Protein AF-A0A4P9Y111-F1 (afdb_monomer_lite)

InterPro domains:
  IPR008397 Alginate lyase domain [PF05426] (87-272)
  IPR008929 Chondroitin AC/alginate lyase [G3DSA:1.50.10.100] (41-275)
  IPR008929 Chondroitin AC/alginate lyase [SSF48230] (92-272)

Structure (mmCIF, N/CA/C/O backbone):
data_AF-A0A4P9Y111-F1
#
_entry.id   AF-A0A4P9Y111-F1
#
loop_
_atom_site.group_PDB
_atom_site.id
_atom_site.type_symbol
_atom_site.label_atom_id
_atom_site.label_alt_id
_atom_site.label_comp_id
_atom_site.label_asym_id
_atom_site.label_entity_id
_atom_site.label_seq_id
_atom_site.pdbx_PDB_ins_code
_atom_site.Cartn_x
_atom_site.Cartn_y
_atom_site.Cartn_z
_atom_site.occupancy
_atom_site.B_iso_or_equiv
_atom_site.auth_seq_id
_atom_site.auth_comp_id
_atom_site.auth_asym_id
_atom_site.auth_atom_id
_atom_site.pdbx_PDB_model_num
ATOM 1 N N . MET A 1 1 ? 16.968 -8.120 34.244 1.00 32.91 1 MET A N 1
ATOM 2 C CA . MET A 1 1 ? 16.760 -6.682 33.975 1.00 32.91 1 MET A CA 1
ATOM 3 C C . MET A 1 1 ? 17.173 -6.388 32.531 1.00 32.91 1 MET A C 1
ATOM 5 O O . MET A 1 1 ? 18.318 -6.023 32.333 1.00 32.91 1 MET A O 1
ATOM 9 N N . GLN A 1 2 ? 16.307 -6.661 31.534 1.00 27.72 2 GLN A N 1
ATOM 10 C CA . GLN A 1 2 ? 16.537 -6.322 30.101 1.00 27.72 2 GLN A CA 1
ATOM 11 C C . GLN A 1 2 ? 15.369 -6.659 29.129 1.00 27.72 2 GLN A C 1
ATOM 13 O O . GLN A 1 2 ? 15.543 -6.579 27.918 1.00 27.72 2 GLN A O 1
ATOM 18 N N . ALA A 1 3 ? 14.182 -7.052 29.615 1.00 29.30 3 ALA A N 1
ATOM 19 C CA . ALA A 1 3 ? 13.122 -7.635 28.772 1.00 29.30 3 ALA A CA 1
ATOM 20 C C . ALA A 1 3 ? 12.017 -6.656 28.300 1.00 29.30 3 ALA A C 1
ATOM 22 O O . ALA A 1 3 ? 11.118 -7.077 27.576 1.00 29.30 3 ALA A O 1
ATOM 23 N N . SER A 1 4 ? 12.047 -5.380 28.703 1.00 45.69 4 SER A N 1
ATOM 24 C CA . SER A 1 4 ? 11.002 -4.385 28.389 1.00 45.69 4 SER A CA 1
ATOM 25 C C . SER A 1 4 ? 11.199 -3.684 27.038 1.00 45.69 4 SER A C 1
ATOM 27 O O . SER A 1 4 ? 10.237 -3.493 26.299 1.00 45.69 4 SER A O 1
ATOM 29 N N . LEU A 1 5 ? 12.444 -3.361 26.670 1.00 34.12 5 LEU A N 1
ATOM 30 C CA . LEU A 1 5 ? 12.762 -2.569 25.472 1.00 34.12 5 LEU A CA 1
ATOM 31 C C . LEU A 1 5 ? 12.380 -3.266 24.148 1.00 34.12 5 LEU A C 1
ATOM 33 O O . LEU A 1 5 ? 12.002 -2.616 23.175 1.00 34.12 5 LEU A O 1
ATOM 37 N N . LEU A 1 6 ? 12.461 -4.600 24.117 1.00 33.25 6 LEU A N 1
ATOM 38 C CA . LEU A 1 6 ? 12.235 -5.414 22.918 1.00 33.25 6 LEU A CA 1
ATOM 39 C C . LEU A 1 6 ? 10.800 -5.332 22.382 1.00 33.25 6 LEU A C 1
ATOM 41 O O . LEU A 1 6 ? 10.621 -5.412 21.172 1.00 33.25 6 LEU A O 1
ATOM 45 N N . LEU A 1 7 ? 9.789 -5.147 23.238 1.00 37.56 7 LEU A N 1
ATOM 46 C CA . LEU A 1 7 ? 8.387 -5.137 22.800 1.00 37.56 7 LEU A CA 1
ATOM 47 C C . LEU A 1 7 ? 8.024 -3.816 22.099 1.00 37.56 7 LEU A C 1
ATOM 49 O O . LEU A 1 7 ? 7.404 -3.822 21.038 1.00 37.56 7 LEU A O 1
ATOM 53 N N . THR A 1 8 ? 8.502 -2.685 22.625 1.00 38.94 8 THR A N 1
ATOM 54 C CA . THR A 1 8 ? 8.333 -1.359 22.006 1.00 38.94 8 THR A CA 1
ATOM 55 C C . THR A 1 8 ? 9.121 -1.239 20.696 1.00 38.94 8 THR A C 1
ATOM 57 O O . THR A 1 8 ? 8.642 -0.639 19.736 1.00 38.94 8 THR A O 1
ATOM 60 N N . LEU A 1 9 ? 10.306 -1.856 20.608 1.00 34.66 9 LEU A N 1
ATOM 61 C CA . LEU A 1 9 ? 11.096 -1.899 19.370 1.00 34.66 9 LEU A CA 1
ATOM 62 C C . LEU A 1 9 ? 10.534 -2.885 18.331 1.00 34.66 9 LEU A C 1
ATOM 64 O O . LEU A 1 9 ? 10.571 -2.582 17.139 1.00 34.66 9 LEU A O 1
ATOM 68 N N . ALA A 1 10 ? 9.948 -4.008 18.761 1.00 37.00 10 ALA A N 1
ATOM 69 C CA . ALA A 1 10 ? 9.186 -4.902 17.885 1.00 37.00 10 ALA A CA 1
ATOM 70 C C . ALA A 1 10 ? 7.956 -4.195 17.297 1.00 37.00 10 ALA A C 1
ATOM 72 O O . ALA A 1 10 ? 7.657 -4.362 16.116 1.00 37.00 10 ALA A O 1
ATOM 73 N N . LEU A 1 11 ? 7.296 -3.327 18.075 1.00 38.09 11 LEU A N 1
ATOM 74 C CA . LEU A 1 11 ? 6.260 -2.448 17.542 1.00 38.09 11 LEU A CA 1
ATOM 75 C C . LEU A 1 11 ? 6.833 -1.424 16.543 1.00 38.09 11 LEU A C 1
ATOM 77 O O . LEU A 1 11 ? 6.194 -1.169 15.526 1.00 38.09 11 LEU A O 1
ATOM 81 N N . LEU A 1 12 ? 8.014 -0.848 16.765 1.00 35.47 12 LEU A N 1
ATOM 82 C CA . LEU A 1 12 ? 8.574 0.184 15.876 1.00 35.47 12 LEU A CA 1
ATOM 83 C C . LEU A 1 12 ? 9.310 -0.353 14.633 1.00 35.47 12 LEU A C 1
ATOM 85 O O . LEU A 1 12 ? 9.659 0.436 13.759 1.00 35.47 12 LEU A O 1
ATOM 89 N N . GLY A 1 13 ? 9.548 -1.664 14.524 1.00 31.31 13 GLY A N 1
ATOM 90 C CA . GLY A 1 13 ? 10.245 -2.268 13.378 1.00 31.31 13 GLY A CA 1
ATOM 91 C C . GLY A 1 13 ? 11.739 -1.920 13.291 1.00 31.31 13 GLY A C 1
ATOM 92 O O . GLY A 1 13 ? 12.360 -2.131 12.251 1.00 31.31 13 GLY A O 1
ATOM 93 N N . VAL A 1 14 ? 12.322 -1.391 14.373 1.00 30.97 14 VAL A N 1
ATOM 94 C CA . VAL A 1 14 ? 13.724 -0.960 14.442 1.00 30.97 14 VAL A CA 1
ATOM 95 C C . VAL A 1 14 ? 14.454 -1.776 15.502 1.00 30.97 14 VAL A C 1
ATOM 97 O O . VAL A 1 14 ? 14.396 -1.467 16.688 1.00 30.97 14 VAL A O 1
ATOM 100 N N . VAL A 1 15 ? 15.205 -2.789 15.069 1.00 27.12 15 VAL A N 1
ATOM 101 C CA . VAL A 1 15 ? 16.267 -3.395 15.882 1.00 27.12 15 VAL A CA 1
ATOM 102 C C . VAL A 1 15 ? 17.535 -3.466 15.040 1.00 27.12 15 VAL A C 1
ATOM 104 O O . VAL A 1 15 ? 17.649 -4.280 14.127 1.00 27.12 15 VAL A O 1
ATOM 107 N N . SER A 1 16 ? 18.496 -2.603 15.367 1.00 27.42 16 SER A N 1
ATOM 108 C CA . SER A 1 16 ? 19.889 -2.800 14.970 1.00 27.42 16 SER A CA 1
ATOM 109 C C . SER A 1 16 ? 20.476 -3.930 15.814 1.00 27.42 16 SER A C 1
ATOM 111 O O . SER A 1 16 ? 20.269 -3.968 17.029 1.00 27.42 16 SER A O 1
ATOM 113 N N . ALA A 1 17 ? 21.187 -4.864 15.188 1.00 36.19 17 ALA A N 1
ATOM 114 C CA . ALA A 1 17 ? 21.816 -5.962 15.905 1.00 36.19 17 ALA A CA 1
ATOM 115 C C . ALA A 1 17 ? 23.010 -5.463 16.734 1.00 36.19 17 ALA A C 1
ATOM 117 O O . ALA A 1 17 ? 23.889 -4.798 16.191 1.00 36.19 17 ALA A O 1
ATOM 118 N N . ASN A 1 18 ? 23.068 -5.838 18.019 1.00 29.39 18 ASN A N 1
ATOM 119 C CA . ASN A 1 18 ? 24.236 -6.496 18.626 1.00 29.39 18 ASN A CA 1
ATOM 120 C C . ASN A 1 18 ? 23.987 -6.911 20.092 1.00 29.39 18 ASN A C 1
ATOM 122 O O . ASN A 1 18 ? 23.336 -6.205 20.853 1.00 29.39 18 ASN A O 1
ATOM 126 N N . ASN A 1 19 ? 24.592 -8.043 20.471 1.00 34.25 19 ASN A N 1
ATOM 127 C CA . ASN A 1 19 ? 24.854 -8.532 21.834 1.00 34.25 19 ASN A CA 1
ATOM 128 C C . ASN A 1 19 ? 23.676 -8.721 22.816 1.00 34.25 19 ASN A C 1
ATOM 130 O O . ASN A 1 19 ? 23.433 -7.872 23.667 1.00 34.25 19 ASN A O 1
ATOM 134 N N . LEU A 1 20 ? 23.111 -9.937 22.842 1.00 26.78 20 LEU A N 1
ATOM 135 C CA . LEU A 1 20 ? 22.668 -10.598 24.083 1.00 26.78 20 LEU A CA 1
ATOM 136 C C . LEU A 1 20 ? 23.037 -12.094 24.045 1.00 26.78 20 LEU A C 1
ATOM 138 O O . LEU A 1 20 ? 22.799 -12.776 23.046 1.00 26.78 20 LEU A O 1
ATOM 142 N N . GLU A 1 21 ? 23.644 -12.601 25.123 1.00 27.44 21 GLU A N 1
ATOM 143 C CA . GLU A 1 21 ? 24.099 -13.995 25.227 1.00 27.44 21 GLU A CA 1
ATOM 144 C C . GLU A 1 21 ? 22.943 -14.993 25.418 1.00 27.44 21 GLU A C 1
ATOM 146 O O . GLU A 1 21 ? 21.954 -14.716 26.096 1.00 27.44 21 GLU A O 1
ATOM 151 N N . ARG A 1 22 ? 23.098 -16.207 24.871 1.00 33.25 22 ARG A N 1
ATOM 152 C CA . ARG A 1 22 ? 22.140 -17.314 25.031 1.00 33.25 22 ARG A CA 1
ATOM 153 C C . ARG A 1 22 ? 22.511 -18.209 26.213 1.00 33.25 22 ARG A C 1
ATOM 155 O O . ARG A 1 22 ? 23.581 -18.816 26.186 1.00 33.25 22 ARG A O 1
ATOM 162 N N . ARG A 1 23 ? 21.589 -18.425 27.161 1.00 28.11 23 ARG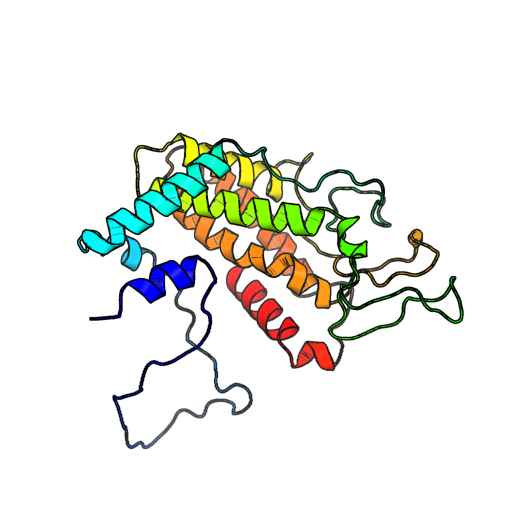 A N 1
ATOM 163 C CA . ARG A 1 23 ? 21.557 -19.620 28.033 1.00 28.11 23 ARG A CA 1
ATOM 164 C C . ARG A 1 23 ? 20.123 -20.064 28.311 1.00 28.11 23 ARG A C 1
ATOM 166 O O . ARG A 1 23 ? 19.217 -19.237 28.256 1.00 28.11 23 ARG A O 1
ATOM 173 N N . TRP A 1 24 ? 20.010 -21.356 28.657 1.00 21.89 24 TRP A N 1
ATOM 174 C CA . TRP A 1 24 ? 18.793 -22.184 28.766 1.00 21.89 24 TRP A CA 1
ATOM 175 C C . TRP A 1 24 ? 18.244 -22.605 27.384 1.00 21.89 24 TRP A C 1
ATOM 177 O O . TRP A 1 24 ? 18.156 -21.770 26.494 1.00 21.89 24 TRP A O 1
ATOM 187 N N . ILE A 1 25 ? 17.921 -23.875 27.088 1.00 26.47 25 ILE A N 1
ATOM 188 C CA . ILE A 1 25 ? 18.016 -25.166 27.817 1.00 26.47 25 ILE A CA 1
ATOM 189 C C . ILE A 1 25 ? 18.490 -26.270 26.827 1.00 26.47 25 ILE A C 1
ATOM 191 O O . ILE A 1 25 ? 18.397 -26.093 25.614 1.00 26.47 25 ILE A O 1
ATOM 195 N N . LYS A 1 26 ? 19.013 -27.402 27.329 1.00 29.92 26 LYS A N 1
ATOM 196 C CA . LYS A 1 26 ? 19.327 -28.633 26.563 1.00 29.92 26 LYS A CA 1
ATOM 197 C C . LYS A 1 26 ? 18.194 -29.655 26.770 1.00 29.92 26 LYS A C 1
ATOM 199 O O . LYS A 1 26 ? 17.772 -29.812 27.912 1.00 29.92 26 LYS A O 1
ATOM 204 N N . ILE A 1 27 ? 17.740 -30.358 25.729 1.00 27.36 27 ILE A N 1
ATOM 205 C CA . ILE A 1 27 ? 16.757 -31.456 25.845 1.00 27.36 27 ILE A CA 1
ATOM 206 C C . ILE A 1 27 ? 17.232 -32.649 25.009 1.00 27.36 27 ILE A C 1
ATOM 208 O O . ILE A 1 27 ? 17.476 -32.498 23.812 1.00 27.36 27 ILE A O 1
ATOM 212 N N . ASP A 1 28 ? 17.339 -33.818 25.640 1.00 28.81 28 ASP A N 1
ATOM 213 C CA . ASP A 1 28 ? 17.537 -35.104 24.967 1.00 28.81 28 ASP A CA 1
ATOM 214 C C . ASP A 1 28 ? 16.180 -35.659 24.493 1.00 28.81 28 ASP A C 1
ATOM 216 O O . ASP A 1 28 ? 15.174 -35.545 25.194 1.00 28.81 28 ASP A O 1
ATOM 220 N N . THR A 1 29 ? 16.132 -36.243 23.292 1.00 31.44 29 THR A N 1
ATOM 221 C CA . THR A 1 29 ? 14.904 -36.795 22.683 1.00 31.44 29 THR A CA 1
ATOM 222 C C . THR A 1 29 ? 14.878 -38.325 22.749 1.00 31.44 29 THR A C 1
ATOM 224 O O . THR A 1 29 ? 15.930 -38.962 22.839 1.00 31.44 29 THR A O 1
ATOM 227 N N . PRO A 1 30 ? 13.680 -38.939 22.694 1.00 34.47 30 PRO A N 1
ATOM 228 C CA . PRO A 1 30 ? 13.319 -39.568 21.417 1.00 34.47 30 PRO A CA 1
ATOM 229 C C . PRO A 1 30 ? 11.824 -39.508 21.021 1.00 34.47 30 PRO A C 1
ATOM 231 O O . PRO A 1 30 ? 10.943 -39.567 21.869 1.00 34.47 30 PRO A O 1
ATOM 234 N N . ALA A 1 31 ? 11.595 -39.535 19.696 1.00 33.38 31 ALA A N 1
ATOM 235 C CA . ALA A 1 31 ? 10.412 -40.052 18.974 1.00 33.38 31 ALA A CA 1
ATOM 236 C C . ALA A 1 31 ? 9.014 -39.398 19.195 1.00 33.38 31 ALA A C 1
ATOM 238 O O . ALA A 1 31 ? 8.465 -39.444 20.284 1.00 33.38 31 ALA A O 1
ATOM 239 N N . VAL A 1 32 ? 8.293 -38.876 18.185 1.00 35.75 32 VAL A N 1
ATOM 240 C CA . VAL A 1 32 ? 8.615 -38.518 16.784 1.00 35.75 32 VAL A CA 1
ATOM 241 C C . VAL A 1 32 ? 7.776 -37.289 16.395 1.00 35.75 32 VAL A C 1
ATOM 243 O O . VAL A 1 32 ? 6.551 -37.349 16.399 1.00 35.75 32 VAL A O 1
ATOM 246 N N . PHE A 1 33 ? 8.424 -36.221 15.934 1.00 30.84 33 PHE A N 1
ATOM 247 C CA . PHE A 1 33 ? 7.862 -35.322 14.923 1.00 30.84 33 PHE A CA 1
ATOM 248 C C . PHE A 1 33 ? 9.023 -34.920 14.014 1.00 30.84 33 PHE A C 1
ATOM 250 O O . PHE A 1 33 ? 10.062 -34.493 14.515 1.00 30.84 33 PHE A O 1
ATOM 257 N N . THR A 1 34 ? 8.895 -35.110 12.702 1.00 31.03 34 THR A N 1
ATOM 258 C CA . THR A 1 34 ? 9.948 -34.798 11.722 1.00 31.03 34 THR A CA 1
ATOM 259 C C . THR A 1 34 ? 9.558 -33.553 10.925 1.00 31.03 34 THR A C 1
ATOM 261 O O . THR A 1 34 ? 8.732 -33.665 10.016 1.00 31.03 34 THR A O 1
ATOM 264 N N . PRO A 1 35 ? 10.120 -32.367 11.231 1.00 34.44 35 PRO A N 1
ATOM 265 C CA . PRO A 1 35 ? 9.889 -31.164 10.442 1.00 34.44 35 PRO A CA 1
ATOM 266 C C . PRO A 1 35 ? 10.588 -31.255 9.081 1.00 34.44 35 PRO A C 1
ATOM 268 O O . PRO A 1 35 ? 11.651 -31.863 8.950 1.00 34.44 35 PRO A O 1
ATOM 271 N N . ASN A 1 36 ? 10.020 -30.592 8.075 1.00 32.88 36 ASN A N 1
ATOM 272 C CA . ASN A 1 36 ? 10.647 -30.429 6.765 1.00 32.88 36 ASN A CA 1
ATOM 273 C C . ASN A 1 36 ? 11.932 -29.569 6.895 1.00 32.88 36 ASN A C 1
ATOM 275 O O . ASN A 1 36 ? 11.839 -28.431 7.360 1.00 32.88 36 ASN A O 1
ATOM 279 N N . PRO A 1 37 ? 13.120 -30.058 6.480 1.00 33.75 37 PRO A N 1
ATOM 280 C CA . PRO A 1 37 ? 14.398 -29.383 6.728 1.00 33.75 37 PRO A CA 1
ATOM 281 C C . PRO A 1 37 ? 14.643 -28.108 5.897 1.00 33.75 37 PRO A C 1
ATOM 283 O O . PRO A 1 37 ? 15.683 -27.476 6.063 1.00 33.75 37 PRO A O 1
ATOM 286 N N . ALA A 1 38 ? 13.721 -27.704 5.016 1.00 34.88 38 ALA A N 1
ATOM 287 C CA . ALA A 1 38 ? 13.904 -26.540 4.144 1.00 34.88 38 ALA A CA 1
ATOM 288 C C . ALA A 1 38 ? 13.810 -25.166 4.849 1.00 34.88 38 ALA A C 1
ATOM 290 O O . ALA A 1 38 ? 14.318 -24.185 4.310 1.00 34.88 38 ALA A O 1
ATOM 291 N N . PHE A 1 39 ? 13.178 -25.064 6.029 1.00 30.09 39 PHE A N 1
ATOM 292 C CA . PHE A 1 39 ? 12.920 -23.776 6.700 1.00 30.09 39 PHE A CA 1
ATOM 293 C C . PHE A 1 39 ? 13.118 -23.840 8.232 1.00 30.09 39 PHE A C 1
ATOM 295 O O . PHE A 1 39 ? 12.152 -24.011 8.975 1.00 30.09 39 PHE A O 1
ATOM 302 N N . PRO A 1 40 ? 14.348 -23.643 8.751 1.00 30.84 40 PRO A N 1
ATOM 303 C CA . PRO A 1 40 ? 14.657 -23.744 10.186 1.00 30.84 40 PRO A CA 1
ATOM 304 C C . PRO A 1 40 ? 14.238 -22.521 11.036 1.00 30.84 40 PRO A C 1
ATOM 306 O O . PRO A 1 40 ? 14.682 -22.390 12.175 1.00 30.84 40 PRO A O 1
ATOM 309 N N . TYR A 1 41 ? 13.396 -21.624 10.508 1.00 31.36 41 TYR A N 1
ATOM 310 C CA . TYR A 1 41 ? 12.958 -20.384 11.174 1.00 31.36 41 TYR A CA 1
ATOM 311 C C . TYR A 1 41 ? 11.436 -20.173 11.133 1.00 31.36 41 TYR A C 1
ATOM 313 O O . TYR A 1 41 ? 10.960 -19.041 11.070 1.00 31.36 41 TYR A O 1
ATOM 321 N N . VAL A 1 42 ? 10.653 -21.254 11.184 1.00 26.38 42 VAL A N 1
ATOM 322 C CA . VAL A 1 42 ? 9.211 -21.144 11.444 1.00 26.38 42 VAL A CA 1
ATOM 323 C C . VAL A 1 42 ? 9.009 -20.890 12.938 1.00 26.38 42 VAL A C 1
ATOM 325 O O . VAL A 1 42 ? 9.049 -21.813 13.750 1.00 26.38 42 VAL A O 1
ATOM 328 N N . TRP A 1 43 ? 8.809 -19.629 13.313 1.00 27.20 43 TRP A N 1
ATOM 329 C CA . TRP A 1 43 ? 8.173 -19.308 14.588 1.00 27.20 43 TRP A CA 1
ATOM 330 C C . TRP A 1 43 ? 6.674 -19.554 14.459 1.00 27.20 43 TRP A C 1
ATOM 332 O O . TRP A 1 43 ? 6.074 -19.225 13.434 1.00 27.20 43 TRP A O 1
ATOM 342 N N . ALA A 1 44 ? 6.070 -20.125 15.501 1.00 25.56 44 ALA A N 1
ATOM 343 C CA . ALA A 1 44 ? 4.622 -20.166 15.598 1.00 25.56 44 ALA A CA 1
ATOM 344 C C . ALA A 1 44 ? 4.114 -18.721 15.658 1.00 25.56 44 ALA A C 1
ATOM 346 O O . ALA A 1 44 ? 4.347 -18.019 16.643 1.00 25.56 44 ALA A O 1
ATOM 347 N N . TRP A 1 45 ? 3.431 -18.287 14.599 1.00 33.00 45 TRP A N 1
ATOM 348 C CA . TRP A 1 45 ? 2.546 -17.138 14.687 1.00 33.00 45 TRP A CA 1
ATOM 349 C C . TRP A 1 45 ? 1.446 -17.503 15.680 1.00 33.00 45 TRP A C 1
ATOM 351 O O . TRP A 1 45 ? 0.516 -18.241 15.365 1.00 33.00 45 TRP A O 1
ATOM 361 N N . GLN A 1 46 ? 1.567 -16.988 16.900 1.00 31.95 46 GLN A N 1
ATOM 362 C CA . GLN A 1 46 ? 0.364 -16.626 17.625 1.00 31.95 46 GLN A CA 1
ATOM 363 C C . GLN A 1 46 ? -0.342 -15.557 16.770 1.00 31.95 46 GLN A C 1
ATOM 365 O O . GLN A 1 46 ? 0.334 -14.692 16.201 1.00 31.95 46 GLN A O 1
ATOM 370 N N . HIS A 1 47 ? -1.679 -15.548 16.749 1.00 32.94 47 HIS A N 1
ATOM 371 C CA . HIS A 1 47 ? -2.380 -14.263 16.651 1.00 32.94 47 HIS A CA 1
ATOM 372 C C . HIS A 1 47 ? -1.692 -13.291 17.619 1.00 32.94 47 HIS A C 1
ATOM 374 O O . HIS A 1 47 ? -1.247 -13.733 18.684 1.00 32.94 47 HIS A O 1
ATOM 380 N N . GLN A 1 48 ? -1.590 -11.998 17.300 1.00 42.03 48 GLN A N 1
ATOM 381 C CA . GLN A 1 48 ? -1.151 -11.042 18.317 1.00 42.03 48 GLN A CA 1
ATOM 382 C C . GLN A 1 48 ? -2.195 -11.037 19.433 1.00 42.03 48 GLN A C 1
ATOM 384 O O . GLN A 1 48 ? -3.219 -10.364 19.349 1.00 42.03 48 GLN A O 1
ATOM 389 N N . ASP A 1 49 ? -1.946 -11.854 20.457 1.00 40.19 49 ASP A N 1
ATOM 390 C CA . ASP A 1 49 ? -2.804 -11.989 21.615 1.00 40.19 49 ASP A CA 1
ATOM 391 C C . ASP A 1 49 ? -2.643 -10.716 22.437 1.00 40.19 49 ASP A C 1
ATOM 393 O O . ASP A 1 49 ? -1.815 -10.590 23.344 1.00 40.19 49 ASP A O 1
ATOM 397 N N . ASN A 1 50 ? -3.429 -9.724 22.031 1.00 42.72 50 ASN A N 1
ATOM 398 C CA . ASN A 1 50 ? -3.415 -8.386 22.581 1.00 42.72 50 ASN A CA 1
ATOM 399 C C . ASN A 1 50 ? -3.848 -8.370 24.062 1.00 42.72 50 ASN A C 1
ATOM 401 O O . ASN A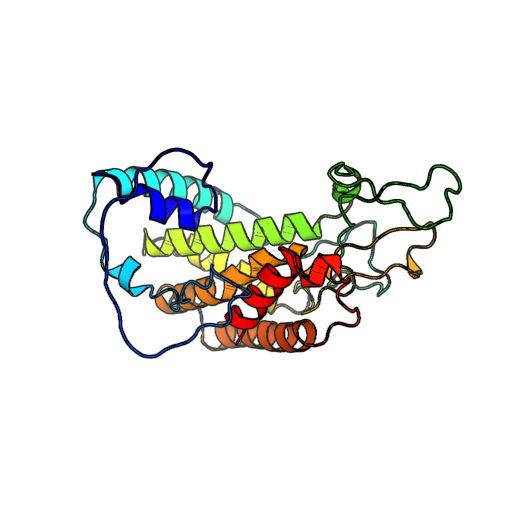 1 50 ? -3.642 -7.354 24.722 1.00 42.72 50 ASN A O 1
ATOM 405 N N . SER A 1 51 ? -4.293 -9.497 24.644 1.00 43.88 51 SER A N 1
ATOM 406 C CA . SER A 1 51 ? -4.404 -9.651 26.105 1.00 43.88 51 SER A CA 1
ATOM 407 C C . SER A 1 51 ? -3.057 -9.465 26.833 1.00 43.88 51 SER A C 1
ATOM 409 O O . SER A 1 51 ? -3.008 -9.031 27.987 1.00 43.88 51 SER A O 1
ATOM 411 N N . ILE A 1 52 ? -1.923 -9.683 26.152 1.00 41.09 52 ILE A N 1
ATOM 412 C CA . ILE A 1 52 ? -0.585 -9.376 26.688 1.00 41.09 52 ILE A CA 1
ATOM 413 C C . ILE A 1 52 ? -0.349 -7.853 26.782 1.00 41.09 52 ILE A C 1
ATOM 415 O O . ILE A 1 52 ? 0.416 -7.401 27.639 1.00 41.09 52 ILE A O 1
ATOM 419 N N . LEU A 1 53 ? -1.022 -7.044 25.952 1.00 42.28 53 LEU A N 1
ATOM 420 C CA . LEU A 1 53 ? -1.036 -5.580 26.084 1.00 42.28 53 LEU A CA 1
ATOM 421 C C . LEU A 1 53 ? -1.973 -5.133 27.218 1.00 42.28 53 LEU A C 1
ATOM 423 O O . LEU A 1 53 ? -1.656 -4.188 27.937 1.00 42.28 53 LEU A O 1
ATOM 427 N N . GLU A 1 54 ? -3.085 -5.842 27.432 1.00 44.00 54 GLU A N 1
ATOM 428 C CA . GLU A 1 54 ? -4.036 -5.571 28.523 1.00 44.00 54 GLU A CA 1
ATOM 429 C C . GLU A 1 54 ? -3.431 -5.828 29.921 1.00 44.00 54 GLU A C 1
ATOM 431 O O . GLU A 1 54 ? -3.786 -5.152 30.889 1.00 44.00 54 GLU A O 1
ATOM 436 N N . THR A 1 55 ? -2.483 -6.766 30.034 1.00 41.38 55 THR A N 1
ATOM 437 C CA . THR A 1 55 ? -1.932 -7.261 31.315 1.00 41.38 55 THR A CA 1
ATOM 438 C C . THR A 1 55 ? -0.655 -6.565 31.812 1.00 41.38 55 THR A C 1
ATOM 440 O O . THR A 1 55 ? -0.184 -6.879 32.905 1.00 41.38 55 THR A O 1
ATOM 443 N N . LYS A 1 56 ? -0.079 -5.603 31.072 1.00 44.94 56 LYS A N 1
ATOM 444 C CA . LYS A 1 56 ? 1.201 -4.940 31.421 1.00 44.94 56 LYS A CA 1
ATOM 445 C C . LYS A 1 56 ? 1.083 -3.440 31.732 1.00 44.94 56 LYS A C 1
ATOM 447 O O . LYS A 1 56 ? 1.803 -2.624 31.165 1.00 44.94 56 LYS A O 1
ATOM 452 N N . LYS A 1 57 ? 0.219 -3.070 32.683 1.00 48.28 57 LYS A N 1
ATOM 453 C CA . LYS A 1 57 ? 0.091 -1.673 33.158 1.00 48.28 57 LYS A CA 1
ATOM 454 C C . LYS A 1 57 ? 1.193 -1.202 34.127 1.00 48.28 57 LYS A C 1
ATOM 456 O O . LYS A 1 57 ? 1.361 0.001 34.288 1.00 48.28 57 LYS A O 1
ATOM 461 N N . ASP A 1 58 ? 1.966 -2.110 34.731 1.00 42.66 58 ASP A N 1
ATOM 462 C CA . ASP A 1 58 ? 2.649 -1.826 36.011 1.00 42.66 58 ASP A CA 1
ATOM 463 C C . ASP A 1 58 ? 4.185 -1.617 35.963 1.00 42.66 58 ASP A C 1
ATOM 465 O O . ASP A 1 58 ? 4.855 -1.716 36.991 1.00 42.66 58 ASP A O 1
ATOM 469 N N . SER A 1 59 ? 4.792 -1.289 34.811 1.00 46.91 59 SER A N 1
ATOM 470 C CA . SER A 1 59 ? 6.230 -0.930 34.730 1.00 46.91 59 SER A CA 1
ATOM 471 C C . SER A 1 59 ? 6.455 0.565 34.449 1.00 46.91 59 SER A C 1
ATOM 473 O O . SER A 1 59 ? 6.820 0.964 33.342 1.00 46.91 59 SER A O 1
ATOM 475 N N . ALA A 1 60 ? 6.242 1.391 35.475 1.00 47.09 60 ALA A N 1
ATOM 476 C CA . ALA A 1 60 ? 6.066 2.844 35.359 1.00 47.09 60 ALA A CA 1
ATOM 477 C C . ALA A 1 60 ? 7.254 3.670 34.804 1.00 47.09 60 ALA A C 1
ATOM 479 O O . ALA A 1 60 ? 7.027 4.783 34.331 1.00 47.09 60 ALA A O 1
ATOM 480 N N . SER A 1 61 ? 8.507 3.188 34.844 1.00 47.06 61 SER A N 1
ATOM 481 C CA . SER A 1 61 ? 9.670 3.967 34.363 1.00 47.06 61 SER A CA 1
ATOM 482 C C . SER A 1 61 ? 9.781 4.011 32.838 1.00 47.06 61 SER A C 1
ATOM 484 O O . SER A 1 61 ? 9.994 5.075 32.257 1.00 47.06 61 SER A O 1
ATOM 486 N N . ASP A 1 62 ? 9.623 2.856 32.193 1.00 52.69 62 ASP A N 1
ATOM 487 C CA . ASP A 1 62 ? 9.803 2.703 30.745 1.00 52.69 62 ASP A CA 1
ATOM 488 C C . ASP A 1 62 ? 8.539 3.170 29.998 1.00 52.69 62 ASP A C 1
ATOM 490 O O . ASP A 1 62 ? 8.615 3.727 28.900 1.00 52.69 62 ASP A O 1
ATOM 494 N N . ASP A 1 63 ? 7.378 3.008 30.642 1.00 63.88 63 ASP A N 1
ATOM 495 C CA . ASP A 1 63 ? 6.065 3.438 30.158 1.00 63.88 63 ASP A CA 1
ATOM 496 C C . ASP A 1 63 ? 5.979 4.967 29.988 1.00 63.88 63 ASP A C 1
ATOM 498 O O . ASP A 1 63 ? 5.492 5.455 28.970 1.00 63.88 63 ASP A O 1
ATOM 502 N N . ALA A 1 64 ? 6.541 5.753 30.915 1.00 63.22 64 ALA A N 1
ATOM 503 C CA . ALA A 1 64 ? 6.540 7.215 30.818 1.00 63.22 64 ALA A CA 1
ATOM 504 C C . ALA A 1 64 ? 7.275 7.734 29.564 1.00 63.22 64 ALA A C 1
ATOM 506 O O . ALA A 1 64 ? 6.767 8.611 28.860 1.00 63.22 64 ALA A O 1
ATOM 507 N N . VAL A 1 65 ? 8.445 7.171 29.241 1.00 63.97 65 VAL A N 1
ATOM 508 C CA . VAL A 1 65 ? 9.219 7.558 28.046 1.00 63.97 65 VAL A CA 1
ATOM 509 C C . VAL A 1 65 ? 8.503 7.112 26.769 1.00 63.97 65 VAL A C 1
ATOM 511 O O . VAL A 1 65 ? 8.385 7.899 25.827 1.00 63.97 65 VAL A O 1
ATOM 514 N N . ALA A 1 66 ? 7.965 5.888 26.748 1.00 63.19 66 ALA A N 1
ATOM 515 C CA . ALA A 1 66 ? 7.182 5.385 25.622 1.00 63.19 66 ALA A CA 1
ATOM 516 C C . ALA A 1 66 ? 5.946 6.262 25.350 1.00 63.19 66 ALA A C 1
ATOM 518 O O . ALA A 1 66 ? 5.722 6.654 24.205 1.00 63.19 66 ALA A O 1
ATOM 519 N N . ARG A 1 67 ? 5.200 6.657 26.393 1.00 70.31 67 ARG A N 1
ATOM 520 C CA . ARG A 1 67 ? 4.051 7.574 26.293 1.00 70.31 67 ARG A CA 1
ATOM 521 C C . ARG A 1 67 ? 4.422 8.940 25.734 1.00 70.31 67 ARG A C 1
ATOM 523 O O . ARG A 1 67 ? 3.675 9.455 24.907 1.00 70.31 67 ARG A O 1
ATOM 530 N N . VAL A 1 68 ? 5.547 9.531 26.146 1.00 70.50 68 VAL A N 1
ATOM 531 C CA . VAL A 1 68 ? 6.006 10.829 25.613 1.00 70.50 68 VAL A CA 1
ATOM 532 C C . VAL A 1 68 ? 6.348 10.718 24.125 1.00 70.50 68 VAL A C 1
ATOM 534 O O . VAL A 1 68 ? 5.910 11.552 23.332 1.00 70.50 68 VAL A O 1
ATOM 537 N N . ILE A 1 69 ? 7.073 9.668 23.729 1.00 68.19 69 ILE A N 1
ATOM 538 C CA . ILE A 1 69 ? 7.431 9.418 22.325 1.00 68.19 69 ILE A CA 1
ATOM 539 C C . ILE A 1 69 ? 6.171 9.192 21.477 1.00 68.19 69 ILE A C 1
ATOM 541 O O . ILE A 1 69 ? 5.992 9.853 20.452 1.00 68.19 69 ILE A O 1
ATOM 545 N N . LEU A 1 70 ? 5.275 8.306 21.919 1.00 67.69 70 LEU A N 1
ATOM 546 C CA . LEU A 1 70 ? 4.044 7.964 21.203 1.00 67.69 70 LEU A CA 1
ATOM 547 C C . LEU A 1 70 ? 3.070 9.143 21.140 1.00 67.69 70 LEU A C 1
ATOM 549 O O . LEU A 1 70 ? 2.559 9.418 20.061 1.00 67.69 70 LEU A O 1
ATOM 553 N N . SER A 1 71 ? 2.918 9.928 22.211 1.00 70.88 71 SER A N 1
ATOM 554 C CA . SER A 1 71 ? 2.118 11.164 22.182 1.00 70.88 71 SER A CA 1
ATOM 555 C C . SER A 1 71 ? 2.702 12.197 21.211 1.00 70.88 71 SER A C 1
ATOM 557 O O . SER A 1 71 ? 1.958 12.891 20.520 1.00 70.88 71 SER A O 1
ATOM 559 N N . GLY A 1 72 ? 4.033 12.278 21.097 1.00 67.75 72 GLY A N 1
ATOM 560 C CA . GLY A 1 72 ? 4.708 13.125 20.112 1.00 67.75 72 GLY A CA 1
ATOM 561 C C . GLY A 1 72 ? 4.469 12.687 18.661 1.00 67.75 72 GLY A C 1
ATOM 562 O O . GLY A 1 72 ? 4.284 13.537 17.787 1.00 67.75 72 GLY A O 1
ATOM 563 N N . PHE A 1 73 ? 4.438 11.378 18.389 1.00 68.56 73 PHE A N 1
ATOM 564 C CA . PHE A 1 73 ? 4.102 10.840 17.065 1.00 68.56 73 PHE A CA 1
ATOM 565 C C . PHE A 1 73 ? 2.607 10.931 16.751 1.00 68.56 73 PHE A C 1
ATOM 567 O O . PHE A 1 73 ? 2.254 11.356 15.656 1.00 68.56 73 PHE A O 1
ATOM 574 N N . ALA A 1 74 ? 1.733 10.607 17.701 1.00 68.50 74 ALA A N 1
ATOM 575 C CA . ALA A 1 74 ? 0.286 10.675 17.535 1.00 68.50 74 ALA A CA 1
ATOM 576 C C . ALA A 1 74 ? -0.209 12.117 17.383 1.00 68.50 74 ALA A C 1
ATOM 578 O O . ALA A 1 74 ? -1.051 12.384 16.536 1.00 68.50 74 ALA A O 1
ATOM 579 N N . SER A 1 75 ? 0.391 13.083 18.088 1.00 71.81 75 SER A N 1
ATOM 580 C CA . SER A 1 75 ? 0.143 14.502 17.818 1.00 71.81 75 SER A CA 1
ATOM 581 C C . SER A 1 75 ? 0.468 14.856 16.360 1.00 71.81 75 SER A C 1
ATOM 583 O O . SER A 1 75 ? -0.355 15.464 15.680 1.00 71.81 75 SER A O 1
ATOM 585 N N . LYS A 1 76 ? 1.609 14.406 15.815 1.00 70.31 76 LYS A N 1
ATOM 586 C CA . LYS A 1 76 ? 1.937 14.612 14.390 1.00 70.31 76 LYS A CA 1
ATOM 587 C C . LYS A 1 76 ? 0.968 13.888 13.449 1.00 70.31 76 LYS A C 1
ATOM 589 O O . LYS A 1 76 ? 0.586 14.471 12.439 1.00 70.31 76 LYS A O 1
ATOM 594 N N . ALA A 1 77 ? 0.554 12.663 13.776 1.00 72.88 77 ALA A N 1
ATOM 595 C CA . ALA A 1 77 ? -0.440 11.898 13.020 1.00 72.88 77 ALA A CA 1
ATOM 596 C C . ALA A 1 77 ? -1.787 12.639 12.963 1.00 72.88 77 ALA A C 1
ATOM 598 O O . ALA A 1 77 ? -2.311 12.896 11.887 1.00 72.88 77 ALA A O 1
ATOM 599 N N . ASN A 1 78 ? -2.287 13.122 14.100 1.00 73.00 78 ASN A N 1
ATOM 600 C CA . ASN A 1 78 ? -3.581 13.801 14.195 1.00 73.00 78 ASN A CA 1
ATOM 601 C C . ASN A 1 78 ? -3.633 15.135 13.433 1.00 73.00 78 ASN A C 1
ATOM 603 O O . ASN A 1 78 ? -4.705 15.524 12.971 1.00 73.00 78 ASN A O 1
ATOM 607 N N . HIS A 1 79 ? -2.489 15.812 13.283 1.00 78.00 79 HIS A N 1
ATOM 608 C CA . HIS A 1 79 ? -2.332 17.013 12.453 1.00 78.00 79 HIS A CA 1
ATOM 609 C C . HIS A 1 79 ? -1.917 16.707 11.000 1.00 78.00 79 HIS A C 1
ATOM 611 O O . HIS A 1 79 ? -1.786 17.630 10.196 1.00 78.00 79 HIS A O 1
ATOM 617 N N . SER A 1 80 ? -1.694 15.438 10.646 1.00 76.50 80 SER A N 1
ATOM 618 C CA . SER A 1 80 ? -1.412 15.027 9.269 1.00 76.50 80 SER A CA 1
ATOM 619 C C . SER A 1 80 ? -2.700 14.983 8.436 1.00 76.50 80 SER A C 1
ATOM 621 O O . SER A 1 80 ? -3.783 14.737 8.978 1.00 76.50 80 SER A O 1
ATOM 623 N N . PRO A 1 81 ? -2.616 15.201 7.110 1.00 88.50 81 PRO A N 1
ATOM 624 C CA . PRO A 1 81 ? -3.741 14.945 6.220 1.00 88.50 81 PRO A CA 1
ATOM 625 C C . PRO A 1 81 ? -4.104 13.455 6.223 1.00 88.50 81 PRO A C 1
ATOM 627 O O . PRO A 1 81 ? -3.286 12.604 6.567 1.00 88.50 81 PRO A O 1
ATOM 630 N N . VAL A 1 82 ? -5.317 13.136 5.774 1.00 92.06 82 VAL A N 1
ATOM 631 C CA . VAL A 1 82 ? -5.702 11.750 5.491 1.00 92.06 82 VAL A CA 1
ATOM 632 C C . VAL A 1 82 ? -4.981 11.290 4.220 1.00 92.06 82 VAL A C 1
ATOM 634 O O . VAL A 1 82 ? -5.244 11.787 3.120 1.00 92.06 82 VAL A O 1
ATOM 637 N N . PHE A 1 83 ? -4.041 10.362 4.378 1.00 91.75 83 PHE A N 1
ATOM 638 C CA . PHE A 1 83 ? -3.236 9.819 3.291 1.00 91.75 83 PHE A CA 1
ATOM 639 C C . PHE A 1 83 ? -4.076 8.888 2.409 1.00 91.75 83 PHE A C 1
ATOM 641 O O . PHE A 1 83 ? -4.823 8.049 2.897 1.00 91.75 83 PHE A O 1
ATOM 648 N N . HIS A 1 84 ? -3.938 9.021 1.101 1.00 92.50 84 HIS A N 1
ATOM 649 C CA . HIS A 1 84 ? -4.558 8.179 0.078 1.00 92.50 84 HIS A CA 1
ATOM 650 C C . HIS A 1 84 ? -3.613 8.170 -1.129 1.00 92.50 84 HIS A C 1
ATOM 652 O O . HIS A 1 84 ? -2.641 8.937 -1.136 1.00 92.50 84 HIS A O 1
ATOM 658 N N . ILE A 1 85 ? -3.862 7.328 -2.135 1.00 89.69 85 ILE A N 1
ATOM 659 C CA . ILE A 1 85 ? -3.062 7.385 -3.364 1.00 89.69 85 ILE A CA 1
ATOM 660 C C . ILE A 1 85 ? -3.351 8.718 -4.057 1.00 89.69 85 ILE A C 1
ATOM 662 O O . ILE A 1 85 ? -4.471 8.972 -4.499 1.00 89.69 85 ILE A O 1
ATOM 666 N N . ARG A 1 86 ? -2.348 9.599 -4.134 1.00 81.25 86 ARG A N 1
ATOM 667 C CA . ARG A 1 86 ? -2.517 10.891 -4.811 1.00 81.25 86 ARG A CA 1
ATOM 668 C C . ARG A 1 86 ? -2.342 10.749 -6.315 1.00 81.25 86 ARG A C 1
ATOM 670 O O . ARG A 1 86 ? -1.549 9.951 -6.811 1.00 81.25 86 ARG A O 1
ATOM 677 N N . LYS A 1 87 ? -3.029 11.629 -7.042 1.00 76.56 87 LYS A N 1
ATOM 678 C CA . LYS A 1 87 ? -2.794 11.850 -8.470 1.00 76.56 87 LYS A CA 1
ATOM 679 C C . LYS A 1 87 ? -1.356 12.343 -8.665 1.00 76.56 87 LYS A C 1
ATOM 681 O O . LYS A 1 87 ? -0.983 13.377 -8.113 1.00 76.56 87 LYS A O 1
ATOM 686 N N . SER A 1 88 ? -0.572 11.596 -9.436 1.00 76.69 88 SER A N 1
ATOM 687 C CA . SER A 1 88 ? 0.766 11.982 -9.895 1.00 76.69 88 SER A CA 1
ATOM 688 C C . SER A 1 88 ? 0.708 12.419 -11.362 1.00 76.69 88 SER A C 1
ATOM 690 O O . SER A 1 88 ? -0.228 12.070 -12.080 1.00 76.69 88 SER A O 1
ATOM 692 N N . GLU A 1 89 ? 1.722 13.156 -11.818 1.00 83.06 89 GLU A N 1
ATOM 693 C CA . GLU A 1 89 ? 1.951 13.430 -13.246 1.00 83.06 89 GLU A CA 1
ATOM 694 C C . GLU A 1 89 ? 2.176 12.134 -14.040 1.00 83.06 89 GLU A C 1
ATOM 696 O O . GLU A 1 89 ? 1.858 12.058 -15.226 1.00 83.06 89 GLU A O 1
ATOM 701 N N . VAL A 1 90 ? 2.703 11.098 -13.378 1.00 88.75 90 VAL A N 1
ATOM 702 C CA . VAL A 1 90 ? 2.831 9.753 -13.938 1.00 88.75 90 VAL A CA 1
ATOM 703 C C . VAL A 1 90 ? 1.623 8.920 -13.517 1.00 88.75 90 VAL A C 1
ATOM 705 O O . VAL A 1 90 ? 1.488 8.554 -12.349 1.00 88.75 90 VAL A O 1
ATOM 708 N N . VAL A 1 91 ? 0.771 8.586 -14.484 1.00 90.25 91 VAL A N 1
ATOM 709 C CA . VAL A 1 91 ? -0.370 7.679 -14.297 1.00 90.25 91 VAL A CA 1
ATOM 710 C C . VAL A 1 91 ? 0.012 6.226 -14.612 1.00 90.25 91 VAL A C 1
ATOM 712 O O . VAL A 1 91 ? 0.893 5.991 -15.444 1.00 90.25 91 VAL A O 1
ATOM 715 N N . PRO A 1 92 ? -0.628 5.232 -13.971 1.00 93.00 92 PRO A N 1
ATOM 716 C CA . PRO A 1 92 ? -0.489 3.839 -14.375 1.00 93.00 92 PRO A CA 1
ATOM 717 C C . PRO A 1 92 ? -1.151 3.598 -15.749 1.00 93.00 92 PRO A C 1
ATOM 719 O O . PRO A 1 92 ? -2.081 4.320 -16.111 1.00 93.00 92 PRO A O 1
ATOM 722 N N . PRO A 1 93 ? -0.743 2.555 -16.496 1.00 95.56 93 PRO A N 1
ATOM 723 C CA . PRO A 1 93 ? -1.309 2.186 -17.804 1.00 95.56 93 PRO A CA 1
ATOM 724 C C . PRO A 1 93 ? -2.832 1.993 -17.848 1.00 95.56 93 PRO A C 1
ATOM 726 O O . PRO A 1 93 ? -3.434 2.103 -18.912 1.00 95.56 93 PRO A O 1
ATOM 729 N N . SER A 1 94 ? -3.467 1.709 -16.706 1.00 95.25 94 SER A N 1
ATOM 730 C CA . SER A 1 94 ? -4.928 1.648 -16.565 1.00 95.25 94 SER A CA 1
ATOM 731 C C . SER A 1 94 ? -5.622 3.011 -16.703 1.00 95.25 94 SER A C 1
ATOM 733 O O . SER A 1 94 ? -6.846 3.053 -16.805 1.00 95.25 94 SER A O 1
ATOM 735 N N . ASN A 1 95 ? -4.863 4.115 -16.682 1.00 93.19 95 ASN A N 1
ATOM 736 C CA . ASN A 1 95 ? -5.326 5.499 -16.530 1.00 93.19 95 ASN A CA 1
ATOM 737 C C . ASN A 1 95 ? -6.152 5.759 -15.252 1.00 93.19 95 ASN A C 1
ATOM 739 O O . ASN A 1 95 ? -6.842 6.773 -15.157 1.00 93.19 95 ASN A O 1
ATOM 743 N N . ASP A 1 96 ? -6.065 4.876 -14.255 1.00 92.62 96 ASP A N 1
ATOM 744 C CA . ASP A 1 96 ? -6.805 4.977 -12.998 1.00 92.62 96 ASP A CA 1
ATOM 745 C C . ASP A 1 96 ? -5.850 5.242 -11.831 1.00 92.62 96 ASP A C 1
ATOM 747 O O . ASP A 1 96 ? -5.003 4.418 -11.489 1.00 92.62 96 ASP A O 1
ATOM 751 N N . THR A 1 97 ? -5.992 6.405 -11.196 1.00 89.81 97 THR A N 1
ATOM 752 C CA . THR A 1 97 ? -5.105 6.840 -10.109 1.00 89.81 97 THR A CA 1
ATOM 753 C C . THR A 1 97 ? -5.292 6.069 -8.801 1.00 89.81 97 THR A C 1
ATOM 755 O O . THR A 1 97 ? -4.523 6.290 -7.876 1.00 89.81 97 THR A O 1
ATOM 758 N N . SER A 1 98 ? -6.273 5.168 -8.714 1.00 93.44 98 SER A N 1
ATOM 759 C CA . SER A 1 98 ? -6.487 4.281 -7.560 1.00 93.44 98 SER A CA 1
ATOM 760 C C . SER A 1 98 ? -5.632 3.006 -7.623 1.00 93.44 98 SER A C 1
ATOM 762 O O . SER A 1 98 ? -5.576 2.244 -6.655 1.00 93.44 98 SER A O 1
ATOM 764 N N . ASP A 1 99 ? -4.978 2.730 -8.758 1.00 96.56 99 ASP A N 1
ATOM 765 C CA . ASP A 1 99 ? -4.010 1.639 -8.877 1.00 96.56 99 ASP A CA 1
ATOM 766 C C . ASP A 1 99 ? -2.665 2.019 -8.229 1.00 96.56 99 ASP A C 1
ATOM 768 O O . ASP A 1 99 ? -2.099 3.084 -8.479 1.00 96.56 99 ASP A O 1
ATOM 772 N N . PHE A 1 100 ? -2.106 1.114 -7.420 1.00 97.38 100 PHE A N 1
ATOM 773 C CA . PHE A 1 100 ? -0.811 1.329 -6.774 1.00 97.38 100 PHE A CA 1
ATOM 774 C C . PHE A 1 100 ? 0.339 1.215 -7.785 1.00 97.38 100 PHE A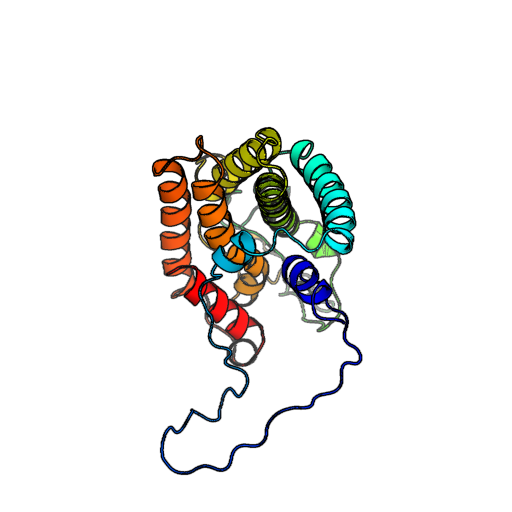 C 1
ATOM 776 O O . PHE A 1 100 ? 0.676 0.120 -8.247 1.00 97.38 100 PHE A O 1
ATOM 783 N N . LEU A 1 101 ? 0.965 2.354 -8.089 1.00 97.00 101 LEU A N 1
ATOM 784 C CA . LEU A 1 101 ? 2.107 2.469 -8.992 1.00 97.00 101 LEU A CA 1
ATOM 785 C C . LEU A 1 101 ? 3.407 2.689 -8.200 1.00 97.00 101 LEU A C 1
ATOM 787 O O . LEU A 1 101 ? 3.529 3.626 -7.409 1.00 97.00 101 LEU A O 1
ATOM 791 N N . SER A 1 102 ? 4.418 1.853 -8.437 1.00 96.62 102 SER A N 1
ATOM 792 C CA . SER A 1 102 ? 5.782 2.086 -7.942 1.00 96.62 102 SER A CA 1
ATOM 793 C C . SER A 1 102 ? 6.827 1.613 -8.950 1.00 96.62 102 SER A C 1
ATOM 795 O O . SER A 1 102 ? 6.598 0.659 -9.690 1.00 96.62 102 SER A O 1
ATOM 797 N N . PHE A 1 103 ? 7.992 2.260 -8.984 1.00 97.19 103 PHE A N 1
ATOM 798 C CA . PHE A 1 103 ? 9.112 1.831 -9.826 1.00 97.19 103 PHE A CA 1
ATOM 799 C C . PHE A 1 103 ? 10.022 0.859 -9.075 1.00 97.19 103 PHE A C 1
ATOM 801 O O . PHE A 1 103 ? 10.221 0.981 -7.865 1.00 97.19 103 PHE A O 1
ATOM 808 N N . ALA A 1 104 ? 10.591 -0.108 -9.793 1.00 97.31 104 ALA A N 1
ATOM 809 C CA . ALA A 1 104 ? 11.561 -1.034 -9.226 1.00 97.31 104 ALA A CA 1
ATOM 810 C C . ALA A 1 104 ? 12.855 -0.278 -8.836 1.00 97.31 104 ALA A C 1
ATOM 812 O O . ALA A 1 104 ? 13.442 0.397 -9.686 1.00 97.31 104 ALA A O 1
ATOM 813 N N . PRO A 1 105 ? 13.330 -0.370 -7.578 1.00 96.69 105 PRO A N 1
ATOM 814 C CA . PRO A 1 105 ? 14.329 0.563 -7.045 1.00 96.69 105 PRO A CA 1
ATOM 815 C C . PRO A 1 105 ? 15.728 0.399 -7.641 1.00 96.69 105 PRO A C 1
ATOM 817 O O . PRO A 1 105 ? 16.479 1.364 -7.684 1.00 96.69 105 PRO A O 1
ATOM 820 N N . TYR A 1 106 ? 16.073 -0.799 -8.111 1.00 97.19 106 TYR A N 1
ATOM 821 C CA . TYR A 1 106 ? 17.406 -1.145 -8.617 1.00 97.19 106 TYR A CA 1
ATOM 822 C C . TYR A 1 106 ? 17.512 -1.107 -10.144 1.00 97.19 106 TYR A C 1
ATOM 824 O O . TYR A 1 106 ? 18.378 -1.762 -10.713 1.00 97.19 106 TYR A O 1
ATOM 832 N N . TRP A 1 107 ? 16.616 -0.398 -10.829 1.00 98.19 107 TRP A N 1
ATOM 833 C CA . TRP A 1 107 ? 16.593 -0.346 -12.291 1.00 98.19 107 TRP A CA 1
ATOM 834 C C . TRP A 1 107 ? 16.925 1.061 -12.784 1.00 98.19 107 TRP A C 1
ATOM 836 O O . TRP A 1 107 ? 16.454 2.060 -12.236 1.00 98.19 107 TRP A O 1
ATOM 846 N N . TRP A 1 108 ? 17.752 1.138 -13.822 1.00 98.06 108 TRP A N 1
ATOM 847 C CA . TRP A 1 108 ? 18.340 2.373 -14.341 1.00 98.06 108 TRP A CA 1
ATOM 848 C C . TRP A 1 108 ? 18.176 2.466 -15.862 1.00 98.06 108 TRP A C 1
ATOM 850 O O . TRP A 1 108 ? 18.124 1.421 -16.511 1.00 98.06 108 TRP A O 1
ATOM 860 N N . PRO A 1 109 ? 18.122 3.679 -16.450 1.00 97.56 109 PRO A N 1
ATOM 861 C CA . PRO A 1 109 ? 18.077 3.842 -17.900 1.00 97.56 109 PRO A CA 1
ATOM 862 C C . PRO A 1 109 ? 19.161 3.013 -18.590 1.00 97.56 109 PRO A C 1
ATOM 864 O O . PRO A 1 109 ? 20.315 3.009 -18.153 1.00 97.56 109 PRO A O 1
ATOM 867 N N . ASN A 1 110 ? 18.785 2.311 -19.656 1.00 96.50 110 ASN A N 1
ATOM 868 C CA . ASN A 1 110 ? 19.730 1.555 -20.461 1.00 96.50 110 ASN A CA 1
ATOM 869 C C . ASN A 1 110 ? 20.680 2.543 -21.180 1.00 96.50 110 ASN A C 1
ATOM 871 O O . ASN A 1 110 ? 20.195 3.446 -21.867 1.00 96.50 110 ASN A O 1
ATOM 875 N N . PRO A 1 111 ? 22.011 2.434 -20.994 1.00 95.62 111 PRO A N 1
ATOM 876 C CA . PRO A 1 111 ? 22.969 3.375 -21.570 1.00 95.62 111 PRO A CA 1
ATOM 877 C C . PRO A 1 111 ? 23.242 3.136 -23.064 1.00 95.62 111 PRO A C 1
ATOM 879 O O . PRO A 1 111 ? 23.797 4.018 -23.714 1.00 95.62 111 PRO A O 1
ATOM 882 N N . GLU A 1 112 ? 22.882 1.966 -23.598 1.00 96.44 112 GLU A N 1
ATOM 883 C CA . GLU A 1 112 ? 23.111 1.577 -24.996 1.00 96.44 112 GLU A CA 1
ATOM 884 C C . GLU A 1 112 ? 21.911 1.933 -25.887 1.00 96.44 112 GLU A C 1
ATOM 886 O O . GLU A 1 112 ? 22.095 2.439 -26.993 1.00 96.44 112 GLU A O 1
ATOM 891 N N . ASP A 1 113 ? 20.685 1.735 -25.388 1.00 96.06 113 ASP A N 1
ATOM 892 C CA . ASP A 1 113 ? 19.448 2.150 -26.059 1.00 96.06 113 ASP A CA 1
ATOM 893 C C . ASP A 1 113 ? 18.464 2.813 -25.074 1.00 96.06 113 ASP A C 1
ATOM 895 O O . ASP A 1 113 ? 17.811 2.116 -24.293 1.00 96.06 113 ASP A O 1
ATOM 899 N N . PRO A 1 114 ? 18.263 4.145 -25.146 1.00 92.38 114 PRO A N 1
ATOM 900 C CA . PRO A 1 114 ? 17.274 4.860 -24.337 1.00 92.38 114 PRO A CA 1
ATOM 901 C C . PRO A 1 114 ? 15.817 4.404 -24.525 1.00 92.38 114 PRO A C 1
ATOM 903 O O . PRO A 1 114 ? 14.962 4.798 -23.730 1.00 92.38 114 PRO A O 1
ATOM 906 N N . LYS A 1 115 ? 15.505 3.628 -25.575 1.00 94.06 115 LYS A N 1
ATOM 907 C CA . LYS A 1 115 ? 14.165 3.073 -25.821 1.00 94.06 115 LYS A CA 1
ATOM 908 C C . LYS A 1 115 ? 13.928 1.724 -25.152 1.00 94.06 115 LYS A C 1
ATOM 910 O O . LYS A 1 115 ? 12.770 1.384 -24.894 1.00 94.06 115 LYS A O 1
ATOM 915 N N . ALA A 1 116 ? 14.996 0.978 -24.887 1.00 96.25 116 ALA A N 1
ATOM 916 C CA . ALA A 1 116 ? 14.932 -0.364 -24.335 1.00 96.25 116 ALA A CA 1
ATOM 917 C C . ALA A 1 116 ? 14.384 -0.386 -22.900 1.00 96.25 116 ALA A C 1
ATOM 919 O O . ALA A 1 116 ? 14.244 0.639 -22.223 1.00 96.25 116 ALA A O 1
ATOM 920 N N . GLU A 1 117 ? 14.091 -1.595 -22.422 1.00 96.88 117 GLU A N 1
ATOM 921 C CA . GLU A 1 117 ? 13.875 -1.813 -20.999 1.00 96.88 117 GLU A CA 1
ATOM 922 C C . GLU A 1 117 ? 15.128 -1.404 -20.209 1.00 96.88 117 GLU A C 1
ATOM 924 O O . GLU A 1 117 ? 16.271 -1.584 -20.645 1.00 96.88 117 GLU A O 1
ATOM 929 N N . TRP A 1 118 ? 14.887 -0.786 -19.058 1.00 97.88 118 TRP A N 1
ATOM 930 C CA . TRP A 1 118 ? 15.901 -0.368 -18.105 1.00 97.88 118 TRP A CA 1
ATOM 931 C C . TRP A 1 118 ? 16.738 -1.569 -17.656 1.00 97.88 118 TRP A C 1
ATOM 933 O O . TRP A 1 118 ? 16.299 -2.711 -17.718 1.00 97.88 118 TRP A O 1
ATOM 943 N N . VAL A 1 119 ? 17.951 -1.316 -17.172 1.00 97.75 119 VAL A N 1
ATOM 944 C CA . VAL A 1 119 ? 18.890 -2.362 -16.745 1.00 97.75 119 VAL A CA 1
ATOM 945 C C . VAL A 1 119 ? 19.012 -2.405 -15.226 1.00 97.75 119 VAL A C 1
ATOM 947 O O . VAL A 1 119 ? 19.001 -1.369 -14.553 1.00 97.75 119 VAL A O 1
ATOM 950 N N . LYS A 1 120 ? 19.124 -3.613 -14.668 1.00 96.69 120 LYS A N 1
ATOM 951 C CA . LYS A 1 120 ? 19.249 -3.817 -13.224 1.00 96.69 120 LYS A CA 1
ATOM 952 C C . LYS A 1 120 ? 20.675 -3.517 -12.739 1.00 96.69 120 LYS A C 1
ATOM 954 O O . LYS A 1 120 ? 21.637 -4.080 -13.252 1.00 96.69 120 LYS A O 1
ATOM 959 N N . LYS A 1 121 ? 20.791 -2.707 -11.686 1.00 96.44 121 LYS A N 1
ATOM 960 C CA . LYS A 1 121 ? 21.998 -2.481 -10.880 1.00 96.44 121 LYS A CA 1
ATOM 961 C C . LYS A 1 121 ? 21.678 -2.777 -9.416 1.00 96.44 121 LYS A C 1
ATOM 963 O O . LYS A 1 121 ? 21.123 -1.943 -8.704 1.00 96.44 121 LYS A O 1
ATOM 968 N N . ASP A 1 122 ? 21.934 -4.010 -8.992 1.00 93.00 122 ASP A N 1
ATOM 969 C CA . ASP A 1 122 ? 21.514 -4.493 -7.673 1.00 93.00 122 ASP A CA 1
ATOM 970 C C . ASP A 1 122 ? 22.190 -3.702 -6.538 1.00 93.00 122 ASP A C 1
ATOM 972 O O . ASP A 1 122 ? 23.390 -3.445 -6.580 1.00 93.00 122 ASP A O 1
ATOM 976 N N . GLY A 1 123 ? 21.412 -3.274 -5.540 1.00 93.25 123 GLY A N 1
ATOM 977 C CA . GLY A 1 123 ? 21.889 -2.421 -4.443 1.00 93.25 123 GLY A CA 1
ATOM 978 C C . GLY A 1 123 ? 21.977 -0.917 -4.759 1.00 93.25 123 GLY A C 1
ATOM 979 O O . GLY A 1 123 ? 21.881 -0.109 -3.835 1.00 93.25 123 GLY A O 1
ATOM 980 N N . GLU A 1 124 ? 22.068 -0.510 -6.029 1.00 96.75 124 GLU A N 1
ATOM 981 C CA . GLU A 1 124 ? 22.069 0.904 -6.435 1.00 96.75 124 GLU A CA 1
ATOM 982 C C . GLU A 1 124 ? 20.632 1.437 -6.559 1.00 96.75 124 GLU A C 1
ATOM 984 O O . GLU A 1 124 ? 19.978 1.258 -7.589 1.00 96.75 124 GLU A O 1
ATOM 989 N N . ILE A 1 125 ? 20.123 2.102 -5.514 1.00 94.50 125 ILE A N 1
ATOM 990 C CA . ILE A 1 125 ? 18.789 2.721 -5.552 1.00 94.50 125 ILE A CA 1
ATOM 991 C C . ILE A 1 125 ? 18.783 3.888 -6.540 1.00 94.50 125 ILE A C 1
ATOM 993 O O . ILE A 1 125 ? 19.465 4.894 -6.341 1.00 94.50 125 ILE A O 1
ATOM 997 N N . ASN A 1 126 ? 17.944 3.785 -7.565 1.00 95.56 126 ASN A N 1
ATOM 998 C CA . ASN A 1 126 ? 17.660 4.882 -8.469 1.00 95.56 126 ASN A CA 1
ATOM 999 C C . ASN A 1 126 ? 16.740 5.908 -7.772 1.00 95.56 126 ASN A C 1
ATOM 1001 O O . ASN A 1 126 ? 15.606 5.557 -7.432 1.00 95.56 126 ASN A O 1
ATOM 1005 N N . PRO A 1 127 ? 17.165 7.174 -7.568 1.00 94.62 127 PRO A N 1
ATOM 1006 C CA . PRO A 1 127 ? 16.351 8.190 -6.889 1.00 94.62 127 PRO A CA 1
ATOM 1007 C C . PRO A 1 127 ? 15.053 8.516 -7.637 1.00 94.62 127 PRO A C 1
ATOM 1009 O O . PRO A 1 127 ? 14.130 9.087 -7.064 1.00 94.62 127 PRO A O 1
ATOM 1012 N N . ASP A 1 128 ? 14.946 8.118 -8.902 1.00 92.12 128 ASP A N 1
ATOM 1013 C CA . ASP A 1 128 ? 13.785 8.351 -9.749 1.00 92.12 128 ASP A CA 1
ATOM 1014 C C . ASP A 1 128 ? 12.515 7.604 -9.278 1.00 92.12 128 ASP A C 1
ATOM 1016 O O . ASP A 1 128 ? 11.417 7.926 -9.728 1.00 92.12 128 ASP A O 1
ATOM 1020 N N . ILE A 1 129 ? 12.629 6.678 -8.308 1.00 90.75 129 ILE A N 1
ATOM 1021 C CA . ILE A 1 129 ? 11.479 6.156 -7.538 1.00 90.75 129 ILE A CA 1
ATOM 1022 C C . ILE A 1 129 ? 10.683 7.264 -6.829 1.00 90.75 129 ILE A C 1
ATOM 1024 O O . ILE A 1 129 ? 9.485 7.107 -6.616 1.00 90.75 129 ILE A O 1
ATOM 1028 N N . LEU A 1 130 ? 11.328 8.388 -6.489 1.00 88.62 130 LEU A N 1
ATOM 1029 C CA . LEU A 1 130 ? 10.728 9.507 -5.753 1.00 88.62 130 LEU A CA 1
ATOM 1030 C C . LEU A 1 130 ? 9.775 10.363 -6.608 1.00 88.62 130 LEU A C 1
ATOM 1032 O O . LEU A 1 130 ? 9.079 11.215 -6.064 1.00 88.62 130 LEU A O 1
ATOM 1036 N N . LYS A 1 131 ? 9.700 10.121 -7.927 1.00 89.38 131 LYS A N 1
ATOM 1037 C CA . LYS A 1 131 ? 8.660 10.694 -8.805 1.00 89.38 131 LYS A CA 1
ATOM 1038 C C . LYS A 1 131 ? 7.264 10.123 -8.531 1.00 89.38 131 LYS A C 1
ATOM 1040 O O . LYS A 1 131 ? 6.271 10.669 -9.003 1.00 89.38 131 LYS A O 1
ATOM 1045 N N . LEU A 1 132 ? 7.183 9.013 -7.798 1.00 90.31 132 LEU A N 1
ATOM 1046 C CA . LEU A 1 132 ? 5.938 8.363 -7.411 1.00 90.31 132 LEU A CA 1
ATOM 1047 C C . LEU A 1 132 ? 5.750 8.438 -5.902 1.00 90.31 132 LEU A C 1
ATOM 1049 O O . LEU A 1 132 ? 6.682 8.229 -5.126 1.00 90.31 132 LEU A O 1
ATOM 1053 N N . THR A 1 133 ? 4.519 8.700 -5.481 1.00 88.62 133 THR A N 1
ATOM 1054 C CA . THR A 1 133 ? 4.210 8.984 -4.080 1.00 88.62 133 THR A CA 1
ATOM 1055 C C . THR A 1 133 ? 3.510 7.830 -3.362 1.00 88.62 133 THR A C 1
ATOM 1057 O O . THR A 1 133 ? 3.581 7.769 -2.136 1.00 88.62 133 THR A O 1
ATOM 1060 N N . CYS A 1 134 ? 2.944 6.860 -4.090 1.00 91.81 134 CYS A N 1
ATOM 1061 C CA . CYS A 1 134 ? 2.120 5.767 -3.553 1.00 91.81 134 CYS A CA 1
ATOM 1062 C C . CYS A 1 134 ? 2.828 4.962 -2.447 1.00 91.81 134 CYS A C 1
ATOM 1064 O O . CYS A 1 134 ? 2.238 4.625 -1.421 1.00 91.81 134 CYS A O 1
ATOM 1066 N N . GLN A 1 135 ? 4.130 4.700 -2.609 1.00 89.00 135 GLN A N 1
ATOM 1067 C CA . GLN A 1 135 ? 4.948 3.998 -1.613 1.00 89.00 135 GLN A CA 1
ATOM 1068 C C . GLN A 1 135 ? 5.126 4.802 -0.311 1.00 89.00 135 GLN A C 1
ATOM 1070 O O . GLN A 1 135 ? 5.165 4.213 0.776 1.00 89.00 135 GLN A O 1
ATOM 1075 N N . ALA A 1 136 ? 5.247 6.129 -0.417 1.00 87.69 136 ALA A N 1
ATOM 1076 C CA . ALA A 1 136 ? 5.361 7.037 0.721 1.00 87.69 136 ALA A CA 1
ATOM 1077 C C . ALA A 1 136 ? 3.999 7.240 1.401 1.00 87.69 136 ALA A C 1
ATOM 1079 O O . ALA A 1 136 ? 3.925 7.184 2.624 1.00 87.69 136 ALA A O 1
ATOM 1080 N N . GLU A 1 137 ? 2.925 7.377 0.621 1.00 91.81 137 GLU A N 1
ATOM 1081 C CA . GLU A 1 137 ? 1.537 7.461 1.092 1.00 91.81 137 GLU A CA 1
ATOM 1082 C C . GLU A 1 137 ? 1.113 6.218 1.865 1.00 91.81 137 GLU A C 1
ATOM 1084 O O . GLU A 1 137 ? 0.606 6.349 2.972 1.00 91.81 137 GLU A O 1
ATOM 1089 N N . LEU A 1 138 ? 1.408 5.020 1.354 1.00 93.56 138 LEU A N 1
ATOM 1090 C CA . LEU A 1 138 ? 1.131 3.774 2.067 1.00 93.56 138 LEU A CA 1
ATOM 1091 C C . LEU A 1 138 ? 1.902 3.694 3.3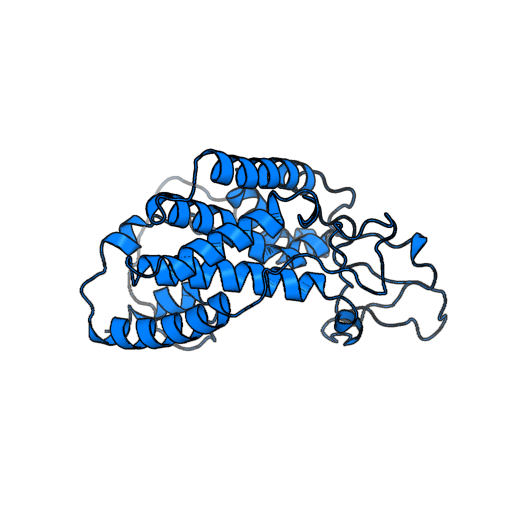92 1.00 93.56 138 LEU A C 1
ATOM 1093 O O . LEU A 1 138 ? 1.362 3.278 4.418 1.00 93.56 138 LEU A O 1
ATOM 1097 N N . SER A 1 139 ? 3.175 4.093 3.377 1.00 87.81 139 SER A N 1
ATOM 1098 C CA . SER A 1 139 ? 4.019 4.086 4.578 1.00 87.81 139 SER A CA 1
ATOM 1099 C C . SER A 1 139 ? 3.528 5.106 5.611 1.00 87.81 139 SER A C 1
ATOM 1101 O O . SER A 1 139 ? 3.516 4.810 6.802 1.00 87.81 139 SER A O 1
ATOM 1103 N N . ALA A 1 140 ? 3.076 6.279 5.162 1.00 86.62 140 ALA A N 1
ATOM 1104 C CA . ALA A 1 140 ? 2.500 7.314 6.010 1.00 86.62 140 ALA A CA 1
ATOM 1105 C C . ALA A 1 140 ? 1.126 6.902 6.561 1.00 86.62 140 ALA A C 1
ATOM 1107 O O . ALA A 1 140 ? 0.911 7.027 7.761 1.00 86.62 140 ALA A O 1
ATOM 1108 N N . MET A 1 141 ? 0.242 6.333 5.733 1.00 93.25 141 MET A N 1
ATOM 1109 C CA . MET A 1 141 ? -1.059 5.788 6.138 1.00 93.25 141 MET A CA 1
ATOM 1110 C C . MET A 1 141 ? -0.896 4.736 7.237 1.00 93.25 141 MET A C 1
ATOM 1112 O O . MET A 1 141 ? -1.473 4.868 8.318 1.00 93.25 141 MET A O 1
ATOM 1116 N N . THR A 1 142 ? -0.078 3.710 6.981 1.00 90.44 142 THR A N 1
ATOM 1117 C CA . THR A 1 142 ? 0.086 2.575 7.903 1.00 90.44 142 THR A CA 1
ATOM 1118 C C . THR A 1 142 ? 0.748 3.007 9.211 1.00 90.44 142 THR A C 1
ATOM 1120 O O . THR A 1 142 ? 0.286 2.622 10.285 1.00 90.44 142 THR A O 1
ATOM 1123 N N . ALA A 1 143 ? 1.765 3.875 9.151 1.00 84.69 143 ALA A N 1
ATOM 1124 C CA . ALA A 1 143 ? 2.385 4.445 10.343 1.00 84.69 143 ALA A CA 1
ATOM 1125 C C . ALA A 1 143 ? 1.424 5.359 11.126 1.00 84.69 143 ALA A C 1
ATOM 1127 O O . ALA A 1 143 ? 1.298 5.191 12.338 1.00 84.69 143 ALA A O 1
ATOM 1128 N N . SER A 1 144 ? 0.724 6.282 10.453 1.00 85.81 144 SER A N 1
ATOM 1129 C CA . SER A 1 144 ? -0.219 7.226 11.074 1.00 85.81 144 SER A CA 1
ATOM 1130 C C . SER A 1 144 ? -1.335 6.485 11.805 1.00 85.81 144 SER A C 1
ATOM 1132 O O . SER A 1 144 ? -1.477 6.632 13.018 1.00 85.81 144 SER A O 1
ATOM 1134 N N . THR A 1 145 ? -2.041 5.592 11.099 1.00 92.25 145 THR A N 1
ATOM 1135 C CA . THR A 1 145 ? -3.130 4.777 11.665 1.00 92.25 145 THR A CA 1
ATOM 1136 C C . THR A 1 145 ? -2.661 4.042 12.914 1.00 92.25 145 THR A C 1
ATOM 1138 O O . THR A 1 145 ? -3.264 4.154 13.979 1.00 92.25 145 THR A O 1
ATOM 1141 N N . ARG A 1 146 ? -1.533 3.332 12.816 1.00 88.06 146 ARG A N 1
ATOM 1142 C CA . ARG A 1 146 ? -1.038 2.485 13.898 1.00 88.06 146 ARG A CA 1
ATOM 1143 C C . ARG A 1 146 ? -0.546 3.274 15.109 1.00 88.06 146 ARG A C 1
ATOM 1145 O O . ARG A 1 146 ? -0.766 2.837 16.238 1.00 88.06 146 ARG A O 1
ATOM 1152 N N . MET A 1 147 ? 0.086 4.431 14.905 1.00 84.00 147 MET A N 1
ATOM 1153 C CA . MET A 1 147 ? 0.457 5.332 16.003 1.00 84.00 147 MET A CA 1
ATOM 1154 C C . MET A 1 147 ? -0.782 5.922 16.682 1.00 84.00 147 MET A C 1
ATOM 1156 O O . MET A 1 147 ? -0.846 5.917 17.908 1.00 84.00 147 MET A O 1
ATOM 1160 N N . SER A 1 148 ? -1.791 6.343 15.916 1.00 88.50 148 SER A N 1
ATOM 1161 C CA . SER A 1 148 ? -3.054 6.854 16.455 1.00 88.50 148 SER A CA 1
ATOM 1162 C C . SER A 1 148 ? -3.836 5.801 17.261 1.00 88.50 148 SER A C 1
ATOM 1164 O O . SER A 1 148 ? -4.299 6.102 18.360 1.00 88.50 148 SER A O 1
ATOM 1166 N N . VAL A 1 149 ? -3.934 4.548 16.795 1.00 90.00 149 VAL A N 1
ATOM 1167 C CA . VAL A 1 149 ? -4.589 3.469 17.571 1.00 90.00 149 VAL A CA 1
ATOM 1168 C C . VAL A 1 149 ? -3.783 3.113 18.827 1.00 90.00 149 VAL A C 1
ATOM 1170 O O . VAL A 1 149 ? -4.351 2.985 19.911 1.00 90.00 149 VAL A O 1
ATOM 1173 N N . THR A 1 150 ? -2.451 3.037 18.724 1.00 83.75 150 THR A N 1
ATOM 1174 C CA . THR A 1 150 ? -1.572 2.773 19.881 1.00 83.75 150 THR A CA 1
ATOM 1175 C C . THR A 1 150 ? -1.680 3.883 20.934 1.00 83.75 150 THR A C 1
ATOM 1177 O O . THR A 1 150 ? -1.692 3.605 22.133 1.00 83.75 150 THR A O 1
ATOM 1180 N N . GLN A 1 151 ? -1.810 5.142 20.508 1.00 82.75 151 GLN A N 1
ATOM 1181 C CA . GLN A 1 151 ? -2.026 6.268 21.412 1.00 82.75 151 GLN A CA 1
ATOM 1182 C C . GLN A 1 151 ? -3.367 6.173 22.138 1.00 82.75 151 GLN A C 1
ATOM 1184 O O . GLN A 1 151 ? -3.395 6.392 23.345 1.00 82.75 151 GLN A O 1
ATOM 1189 N N . GLY A 1 152 ? -4.455 5.809 21.452 1.00 85.56 152 GLY A N 1
ATOM 1190 C CA . GLY A 1 152 ? -5.753 5.604 22.102 1.00 85.56 152 GLY A CA 1
ATOM 1191 C C . GLY A 1 152 ? -5.753 4.435 23.096 1.00 85.56 152 GLY A C 1
ATOM 1192 O O . GLY A 1 152 ? -6.386 4.525 24.144 1.00 85.56 152 GLY A O 1
ATOM 1193 N N . LEU A 1 153 ? -4.977 3.374 22.838 1.00 84.62 153 LEU A N 1
ATOM 1194 C CA . LEU A 1 153 ? -4.783 2.278 23.797 1.00 84.62 153 LEU A CA 1
ATOM 1195 C C . LEU A 1 153 ? -4.064 2.755 25.073 1.00 84.62 153 LEU A C 1
ATOM 1197 O O . LEU A 1 153 ? -4.434 2.370 26.182 1.00 84.62 153 LEU A O 1
ATOM 1201 N N . LEU A 1 154 ? -3.039 3.602 24.932 1.00 82.56 154 LEU A N 1
ATOM 1202 C CA . LEU A 1 154 ? -2.293 4.142 26.071 1.00 82.56 154 LEU A CA 1
ATOM 1203 C C . LEU A 1 154 ? -3.043 5.266 26.796 1.00 82.56 154 LEU A C 1
ATOM 1205 O O . LEU A 1 154 ? -2.945 5.364 28.021 1.00 82.56 154 LEU A O 1
ATOM 1209 N N . ASN A 1 155 ? -3.787 6.096 26.072 1.00 82.75 155 ASN A N 1
ATOM 1210 C CA . ASN A 1 155 ? -4.630 7.159 26.603 1.00 82.75 155 ASN A CA 1
ATOM 1211 C C . ASN A 1 155 ? -6.080 7.000 26.101 1.00 82.75 155 ASN A C 1
ATOM 1213 O O . ASN A 1 155 ? -6.451 7.641 25.116 1.00 82.75 155 ASN A O 1
ATOM 1217 N N . PRO A 1 156 ? -6.934 6.235 26.812 1.00 81.25 156 PRO A N 1
ATOM 1218 C CA . PRO A 1 156 ? -8.325 5.986 26.410 1.00 81.25 156 PRO A CA 1
ATOM 1219 C C . PRO A 1 156 ? -9.225 7.229 26.311 1.00 81.25 156 PRO A C 1
ATOM 1221 O O . PRO A 1 156 ? -10.358 7.128 25.852 1.00 81.25 156 PRO A O 1
ATOM 1224 N N . THR A 1 157 ? -8.753 8.404 26.746 1.00 85.25 157 THR A N 1
ATOM 1225 C CA . THR A 1 157 ? -9.473 9.679 26.563 1.00 85.25 157 THR A CA 1
ATOM 1226 C C . THR A 1 157 ? -9.159 10.377 25.235 1.00 85.25 157 THR A C 1
ATOM 1228 O O . THR A 1 157 ? -9.870 11.307 24.855 1.00 85.25 157 THR A O 1
ATOM 1231 N N . ASP A 1 158 ? -8.135 9.929 24.499 1.00 85.25 158 ASP A N 1
ATOM 1232 C CA . ASP A 1 158 ? -7.736 10.494 23.206 1.00 85.25 158 ASP A CA 1
ATOM 1233 C C . ASP A 1 158 ? -8.595 9.949 22.054 1.00 85.25 158 ASP A C 1
ATOM 1235 O O . ASP A 1 158 ? -8.169 9.168 21.198 1.00 85.25 158 ASP A O 1
ATOM 1239 N N . THR A 1 159 ? -9.846 10.403 22.024 1.00 90.50 159 THR A N 1
ATOM 1240 C CA . THR A 1 159 ? -10.783 10.113 20.933 1.00 90.50 159 THR A CA 1
ATOM 1241 C C . THR A 1 159 ? -10.379 10.776 19.614 1.00 90.50 159 THR A C 1
ATOM 1243 O O . THR A 1 159 ? -10.820 10.326 18.558 1.00 90.50 159 THR A O 1
ATOM 1246 N N . ALA A 1 160 ? -9.525 11.807 19.638 1.00 91.69 160 ALA A N 1
ATOM 1247 C CA . ALA A 1 160 ? -9.053 12.497 18.439 1.00 91.69 160 ALA A CA 1
ATOM 1248 C C . ALA A 1 160 ? -8.097 11.618 17.618 1.00 91.69 160 ALA A C 1
ATOM 1250 O O . ALA A 1 160 ? -8.247 11.538 16.395 1.00 91.69 160 ALA A O 1
ATOM 1251 N N . SER A 1 161 ? -7.182 10.908 18.290 1.00 90.75 161 SER A N 1
ATOM 1252 C CA . SER A 1 161 ? -6.330 9.891 17.664 1.00 90.75 161 SER A CA 1
ATOM 1253 C C . SER A 1 161 ? -7.161 8.776 17.031 1.00 90.75 161 SER A C 1
ATOM 1255 O O . SER A 1 161 ? -7.014 8.485 15.844 1.00 90.75 161 SER A O 1
ATOM 1257 N N . LEU A 1 162 ? -8.102 8.198 17.777 1.00 94.75 162 LEU A N 1
ATOM 1258 C CA . LEU A 1 162 ? -8.943 7.106 17.277 1.00 94.75 162 LEU A CA 1
ATOM 1259 C C . LEU A 1 162 ? -9.832 7.542 16.096 1.00 94.75 162 LEU A C 1
ATOM 1261 O O . LEU A 1 162 ? -9.922 6.834 15.092 1.00 94.75 162 LEU A O 1
ATOM 1265 N N . ALA A 1 163 ? -10.381 8.760 16.142 1.00 95.56 163 ALA A N 1
ATOM 1266 C CA . ALA A 1 163 ? -11.106 9.355 15.022 1.00 95.56 163 ALA A CA 1
ATOM 1267 C C . ALA A 1 163 ? -10.217 9.575 13.783 1.00 95.56 163 ALA A C 1
ATOM 1269 O O . ALA A 1 163 ? -10.696 9.450 12.655 1.00 95.56 163 ALA A O 1
ATOM 1270 N N . HIS A 1 164 ? -8.934 9.921 13.958 1.00 94.81 164 HIS A N 1
ATOM 1271 C CA . HIS A 1 164 ? -7.988 10.030 12.843 1.00 94.81 164 HIS A CA 1
ATOM 1272 C C . HIS A 1 164 ? -7.705 8.659 12.217 1.00 94.81 164 HIS A C 1
ATOM 1274 O O . HIS A 1 164 ? -7.805 8.532 10.998 1.00 94.81 164 HIS A O 1
ATOM 1280 N N . ALA A 1 165 ? -7.447 7.627 13.029 1.00 96.06 165 ALA A N 1
ATOM 1281 C CA . ALA A 1 165 ? -7.264 6.258 12.545 1.00 96.06 165 ALA A CA 1
ATOM 1282 C C . ALA A 1 165 ? -8.488 5.745 11.765 1.00 96.06 165 ALA A C 1
ATOM 1284 O O . ALA A 1 165 ? -8.332 5.207 10.672 1.00 96.06 165 ALA A O 1
ATOM 1285 N N . SER A 1 166 ? -9.703 5.986 12.272 1.00 97.56 166 SER A N 1
ATOM 1286 C CA . SER A 1 166 ? -10.951 5.638 11.578 1.00 97.56 166 SER A CA 1
ATOM 1287 C C . SER A 1 166 ? -11.055 6.313 10.201 1.00 97.56 166 SER A C 1
ATOM 1289 O O . SER A 1 166 ? -11.175 5.617 9.191 1.00 97.56 166 SER A O 1
ATOM 1291 N N . ARG A 1 167 ? -10.898 7.646 10.114 1.00 97.44 167 ARG A N 1
ATOM 1292 C CA . ARG A 1 167 ? -10.892 8.366 8.820 1.00 97.44 167 ARG A CA 1
ATOM 1293 C C . ARG A 1 167 ? -9.822 7.838 7.864 1.00 97.44 167 ARG A C 1
ATOM 1295 O O . ARG A 1 167 ? -10.056 7.751 6.661 1.00 97.44 167 ARG A O 1
ATOM 1302 N N . GLN A 1 168 ? -8.655 7.493 8.400 1.00 97.44 168 GLN A N 1
ATOM 1303 C CA . GLN A 1 168 ? -7.522 7.015 7.624 1.00 97.44 168 GLN A CA 1
ATOM 1304 C C . GLN A 1 168 ? -7.761 5.618 7.026 1.00 97.44 168 GLN A C 1
ATOM 1306 O O . GLN A 1 168 ? -7.403 5.381 5.870 1.00 97.44 168 GLN A O 1
ATOM 1311 N N . LEU A 1 169 ? -8.413 4.719 7.766 1.00 98.38 169 LEU A N 1
ATOM 1312 C CA . LEU A 1 169 ? -8.836 3.414 7.256 1.00 98.38 169 LEU A CA 1
ATOM 1313 C C . LEU A 1 169 ? -9.949 3.554 6.207 1.00 98.38 169 LEU A C 1
ATOM 1315 O O . LEU A 1 169 ? -9.873 2.924 5.153 1.00 98.38 169 LEU A O 1
ATOM 1319 N N . HIS A 1 170 ? -10.939 4.423 6.440 1.00 98.06 170 HIS A N 1
ATOM 1320 C CA . HIS A 1 170 ? -12.019 4.651 5.472 1.00 98.06 170 HIS A CA 1
ATOM 1321 C C . HIS A 1 170 ? -11.474 5.126 4.126 1.00 98.06 170 HIS A C 1
ATOM 1323 O O . HIS A 1 170 ? -11.777 4.517 3.104 1.00 98.06 170 HIS A O 1
ATOM 1329 N N . ALA A 1 171 ? -10.622 6.154 4.125 1.00 97.62 171 ALA A N 1
ATOM 1330 C CA . ALA A 1 171 ? -10.071 6.711 2.894 1.00 97.62 171 ALA A CA 1
ATOM 1331 C C . ALA A 1 171 ? -9.209 5.717 2.101 1.00 97.62 171 ALA A C 1
ATOM 1333 O O . ALA A 1 171 ? -9.220 5.760 0.878 1.00 97.62 171 ALA A O 1
ATOM 1334 N N . TRP A 1 172 ? -8.460 4.823 2.758 1.00 98.25 172 TRP A N 1
ATOM 1335 C CA . TRP A 1 172 ? -7.582 3.896 2.035 1.00 98.25 172 TRP A CA 1
ATOM 1336 C C . TRP A 1 172 ? -8.301 2.643 1.516 1.00 98.25 172 TRP A C 1
ATOM 1338 O O . TRP A 1 172 ? -7.929 2.128 0.461 1.00 98.25 172 TRP A O 1
ATOM 1348 N N . PHE A 1 173 ? -9.309 2.146 2.241 1.00 98.38 173 PHE A N 1
ATOM 1349 C CA . PHE A 1 173 ? -9.906 0.825 1.993 1.00 98.38 173 PHE A CA 1
ATOM 1350 C C . PHE A 1 173 ? -11.367 0.864 1.516 1.00 98.38 173 PHE A C 1
ATOM 1352 O O . PHE A 1 173 ? -11.786 -0.023 0.770 1.00 98.38 173 PHE A O 1
ATOM 1359 N N . VAL A 1 174 ? -12.146 1.874 1.921 1.00 97.50 174 VAL A N 1
ATOM 1360 C CA . VAL A 1 174 ? -13.619 1.863 1.813 1.00 97.50 174 VAL A CA 1
ATOM 1361 C C . VAL A 1 174 ? -14.151 2.936 0.863 1.00 97.50 174 VAL A C 1
ATOM 1363 O O . VAL A 1 174 ? -15.010 2.642 0.034 1.00 97.50 174 VAL A O 1
ATOM 1366 N N . ASP A 1 175 ? -13.651 4.166 0.972 1.00 97.25 175 ASP A N 1
ATOM 1367 C CA . ASP A 1 175 ? -14.125 5.325 0.213 1.00 97.25 175 ASP A CA 1
ATOM 1368 C C . ASP A 1 175 ? -13.892 5.130 -1.301 1.00 97.25 175 ASP A C 1
ATOM 1370 O O . ASP A 1 175 ? -12.743 4.989 -1.720 1.00 97.25 175 ASP A O 1
ATOM 1374 N N . PRO A 1 176 ? -14.936 5.113 -2.150 1.00 94.19 176 PRO A N 1
ATOM 1375 C CA . PRO A 1 176 ? -14.780 4.826 -3.574 1.00 94.19 176 PRO A CA 1
ATOM 1376 C C . PRO A 1 176 ? -14.000 5.898 -4.351 1.00 94.19 176 PRO A C 1
ATOM 1378 O O . PRO A 1 176 ? -13.530 5.592 -5.445 1.00 94.19 176 PRO A O 1
ATOM 1381 N N . GLU A 1 177 ? -13.850 7.121 -3.827 1.00 93.25 177 GLU A N 1
ATOM 1382 C CA . GLU A 1 177 ? -13.081 8.195 -4.475 1.00 93.25 177 GLU A CA 1
ATOM 1383 C C . GLU A 1 177 ? -11.599 8.205 -4.065 1.00 93.25 177 GLU A C 1
ATOM 1385 O O . GLU A 1 177 ? -10.767 8.759 -4.788 1.00 93.25 177 GLU A O 1
ATOM 1390 N N . LEU A 1 178 ? -11.264 7.605 -2.915 1.00 94.94 178 LEU A N 1
ATOM 1391 C CA . LEU A 1 178 ? -9.926 7.664 -2.310 1.00 94.94 178 LEU A CA 1
ATOM 1392 C C . LEU A 1 178 ? -9.227 6.300 -2.194 1.00 94.94 178 LEU A C 1
ATOM 1394 O O . LEU A 1 178 ? -7.994 6.262 -2.085 1.00 94.94 178 LEU A O 1
ATOM 1398 N N . ARG A 1 179 ? -9.982 5.191 -2.192 1.00 96.75 179 ARG A N 1
ATOM 1399 C CA . ARG A 1 179 ? -9.443 3.866 -1.867 1.00 96.75 179 ARG A CA 1
ATOM 1400 C C . ARG A 1 179 ? -8.399 3.411 -2.875 1.00 96.75 179 ARG A C 1
ATOM 1402 O O . ARG A 1 179 ? -8.584 3.501 -4.086 1.00 96.75 179 ARG A O 1
ATOM 1409 N N . MET A 1 180 ? -7.335 2.804 -2.365 1.00 97.94 180 MET A N 1
ATOM 1410 C CA . MET A 1 180 ? -6.446 1.994 -3.189 1.00 97.94 180 MET A CA 1
ATOM 1411 C C . MET A 1 180 ? -7.239 0.794 -3.728 1.00 97.94 180 MET A C 1
ATOM 1413 O O . MET A 1 180 ? -8.016 0.182 -2.995 1.00 97.94 180 MET A O 1
ATOM 1417 N N . LYS A 1 181 ? -7.034 0.396 -4.984 1.00 97.94 181 LYS A N 1
ATOM 1418 C CA . LYS A 1 181 ? -7.577 -0.877 -5.483 1.00 97.94 181 LYS A CA 1
ATOM 1419 C C . LYS A 1 181 ? -6.908 -2.070 -4.784 1.00 97.94 181 LYS A C 1
ATOM 1421 O O . LYS A 1 181 ? -5.700 -2.025 -4.558 1.00 97.94 181 LYS A O 1
ATOM 1426 N N . PRO A 1 182 ? -7.630 -3.171 -4.514 1.00 98.06 182 PRO A N 1
ATOM 1427 C CA . PRO A 1 182 ? -7.082 -4.363 -3.863 1.00 98.06 182 PRO A CA 1
ATOM 1428 C C . PRO A 1 182 ? -6.212 -5.218 -4.808 1.00 98.06 182 PRO A C 1
ATOM 1430 O O . PRO A 1 182 ? -6.451 -6.402 -5.020 1.00 98.06 182 PRO A O 1
ATOM 1433 N N . ASN A 1 183 ? -5.170 -4.616 -5.384 1.00 98.25 183 ASN A N 1
ATOM 1434 C CA . ASN A 1 183 ? -4.139 -5.272 -6.184 1.00 98.25 183 ASN A CA 1
ATOM 1435 C C . ASN A 1 183 ? -2.841 -4.434 -6.206 1.00 98.25 183 ASN A C 1
ATOM 1437 O O . ASN A 1 183 ? -2.861 -3.253 -5.862 1.00 98.25 183 ASN A O 1
ATOM 1441 N N . VAL A 1 184 ? -1.722 -5.008 -6.669 1.00 97.62 184 VAL A N 1
ATOM 1442 C CA . VAL A 1 184 ? -0.530 -4.227 -7.077 1.00 97.62 184 VAL A CA 1
ATOM 1443 C C . VAL A 1 184 ? -0.071 -4.565 -8.498 1.00 97.62 184 VAL A C 1
ATOM 1445 O O . VAL A 1 184 ? 1.099 -4.847 -8.754 1.00 97.62 184 VAL A O 1
ATOM 1448 N N . ASN A 1 185 ? -1.003 -4.494 -9.452 1.00 98.12 185 ASN A N 1
ATOM 1449 C CA . ASN A 1 185 ? -0.769 -4.749 -10.880 1.00 98.12 185 ASN A CA 1
ATOM 1450 C C . ASN A 1 185 ? 0.320 -3.858 -11.503 1.00 98.12 185 ASN A C 1
ATOM 1452 O O . ASN A 1 185 ? 0.867 -4.227 -12.540 1.00 98.12 185 ASN A O 1
ATOM 1456 N N . 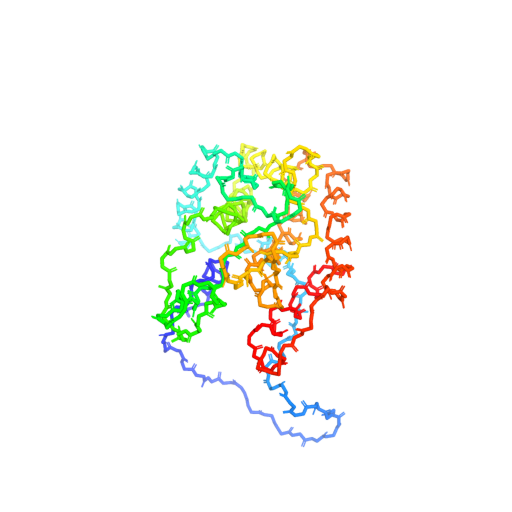TYR A 1 186 ? 0.667 -2.732 -10.867 1.00 97.81 186 TYR A N 1
ATOM 1457 C CA . TYR A 1 186 ? 1.739 -1.815 -11.276 1.00 97.81 186 TYR A CA 1
ATOM 1458 C C . TYR A 1 186 ? 2.771 -1.559 -10.155 1.00 97.81 186 TYR A C 1
ATOM 1460 O O . TYR A 1 186 ? 3.471 -0.545 -10.141 1.00 97.81 186 TYR A O 1
ATOM 1468 N N . GLY A 1 187 ? 2.905 -2.501 -9.215 1.00 97.25 187 GLY A N 1
ATOM 1469 C CA . GLY A 1 187 ? 3.953 -2.479 -8.196 1.00 97.25 187 GLY A CA 1
ATOM 1470 C C . GLY A 1 187 ? 5.317 -2.897 -8.759 1.00 97.25 187 GLY A C 1
ATOM 1471 O O . GLY A 1 187 ? 5.442 -3.949 -9.385 1.00 97.25 187 GLY A O 1
ATOM 1472 N N . GLN A 1 188 ? 6.348 -2.092 -8.495 1.00 97.12 188 GLN A N 1
ATOM 1473 C CA . GLN A 1 188 ? 7.729 -2.272 -8.967 1.00 97.12 188 GLN A CA 1
ATOM 1474 C C . GLN A 1 188 ? 7.850 -2.520 -10.478 1.00 97.12 188 GLN A C 1
ATOM 1476 O O . GLN A 1 188 ? 8.526 -3.449 -10.932 1.00 97.12 188 GLN A O 1
ATOM 1481 N N . VAL A 1 189 ? 7.219 -1.628 -11.244 1.00 97.69 189 VAL A N 1
ATOM 1482 C CA . VAL A 1 189 ? 7.392 -1.481 -12.691 1.00 97.69 189 VAL A CA 1
ATOM 1483 C C . VAL A 1 189 ? 8.872 -1.308 -13.030 1.00 97.69 189 VAL A C 1
ATOM 1485 O O . VAL A 1 189 ? 9.550 -0.415 -12.507 1.00 97.69 189 VAL A O 1
ATOM 1488 N N . VAL A 1 190 ? 9.351 -2.142 -13.951 1.00 97.31 190 VAL A N 1
ATOM 1489 C CA . VAL A 1 190 ? 10.562 -1.873 -14.733 1.00 97.31 190 VAL A CA 1
ATOM 1490 C C . VAL A 1 190 ? 10.143 -1.059 -15.949 1.00 97.31 190 VAL A C 1
ATOM 1492 O O . VAL A 1 190 ? 9.090 -1.302 -16.535 1.00 97.31 190 VAL A O 1
ATOM 1495 N N . ARG A 1 191 ? 10.927 -0.034 -16.273 1.00 96.44 191 ARG A N 1
ATOM 1496 C CA . ARG A 1 191 ? 10.550 0.973 -17.263 1.00 96.44 191 ARG A CA 1
ATOM 1497 C C . ARG A 1 191 ? 11.237 0.758 -18.597 1.00 96.44 191 ARG A C 1
ATOM 1499 O O . ARG A 1 191 ? 12.294 0.151 -18.681 1.00 96.44 191 ARG A O 1
ATOM 1506 N N . ASN A 1 192 ? 10.630 1.335 -19.617 1.00 96.00 192 ASN A N 1
ATOM 1507 C CA . ASN A 1 192 ? 11.122 1.492 -20.980 1.00 96.00 192 ASN A CA 1
ATOM 1508 C C . ASN A 1 192 ? 10.598 2.852 -21.501 1.00 96.00 192 ASN A C 1
ATOM 1510 O O . ASN A 1 192 ? 9.994 3.609 -20.730 1.00 96.00 192 ASN A O 1
ATOM 1514 N N . ALA A 1 193 ? 10.795 3.171 -22.782 1.00 94.94 193 ALA A N 1
ATOM 1515 C CA . ALA A 1 193 ? 10.318 4.437 -23.353 1.00 94.94 193 ALA A CA 1
ATOM 1516 C C . ALA A 1 193 ? 8.802 4.526 -23.639 1.00 94.94 193 ALA A C 1
ATOM 1518 O O . ALA A 1 193 ? 8.344 5.600 -24.025 1.00 94.94 193 ALA A O 1
ATOM 1519 N N . ASP A 1 194 ? 8.021 3.457 -23.445 1.00 95.31 194 ASP A N 1
ATOM 1520 C CA . ASP A 1 194 ? 6.567 3.445 -23.656 1.00 95.31 194 ASP A CA 1
ATOM 1521 C C . ASP A 1 194 ? 5.808 3.121 -22.352 1.00 95.31 194 ASP A C 1
ATOM 1523 O O . ASP A 1 194 ? 5.576 1.945 -22.036 1.00 95.31 194 ASP A O 1
ATOM 1527 N N . PRO A 1 195 ? 5.362 4.153 -21.607 1.00 93.88 195 PRO A N 1
ATOM 1528 C CA . PRO A 1 195 ? 4.584 3.982 -20.386 1.00 93.88 195 PRO A CA 1
ATOM 1529 C C . PRO A 1 195 ? 3.321 3.136 -20.526 1.00 93.88 195 PRO A C 1
ATOM 1531 O O . PRO A 1 195 ? 2.911 2.540 -19.537 1.00 93.88 195 PRO A O 1
ATOM 1534 N N . SER A 1 196 ? 2.720 3.024 -21.717 1.00 94.88 196 SER A N 1
ATOM 1535 C CA . SER A 1 196 ? 1.513 2.207 -21.912 1.00 94.88 196 SER A CA 1
ATOM 1536 C C . SER A 1 196 ? 1.779 0.699 -21.801 1.00 94.88 196 SER A C 1
ATOM 1538 O O . SER A 1 196 ? 0.866 -0.073 -21.515 1.00 94.88 196 SER A O 1
ATOM 1540 N N . THR A 1 197 ? 3.038 0.277 -21.966 1.00 95.25 197 THR A N 1
ATOM 1541 C CA . THR A 1 197 ? 3.464 -1.133 -21.886 1.00 95.25 197 THR A CA 1
ATOM 1542 C C . THR A 1 197 ? 3.875 -1.580 -20.483 1.00 95.25 197 THR A C 1
ATOM 1544 O O . THR A 1 197 ? 4.175 -2.759 -20.273 1.00 95.25 197 THR A O 1
ATOM 1547 N N . TRP A 1 198 ? 3.936 -0.654 -19.521 1.00 96.94 198 TRP A N 1
ATOM 1548 C CA . TRP A 1 198 ? 4.430 -0.945 -18.180 1.00 96.94 198 TRP A CA 1
ATOM 1549 C C . TRP A 1 198 ? 3.547 -1.971 -17.457 1.00 96.94 198 TRP A C 1
ATOM 1551 O O . TRP A 1 198 ? 2.326 -1.999 -17.580 1.00 96.94 198 TRP A O 1
ATOM 1561 N N . LYS A 1 199 ? 4.181 -2.825 -16.657 1.00 96.62 199 LYS A N 1
ATOM 1562 C CA . LYS A 1 199 ? 3.513 -3.856 -15.858 1.00 96.62 199 LYS A CA 1
ATOM 1563 C C . LYS A 1 199 ? 4.237 -4.030 -14.532 1.00 96.62 199 LYS A C 1
ATOM 1565 O O . LYS A 1 199 ? 5.461 -3.898 -14.466 1.00 96.62 199 LYS A O 1
ATOM 1570 N N . GLY A 1 200 ? 3.478 -4.305 -13.480 1.00 96.81 200 GLY A N 1
ATOM 1571 C CA . GLY A 1 200 ? 4.023 -4.684 -12.186 1.00 96.81 200 GLY A CA 1
ATOM 1572 C C . GLY A 1 200 ? 4.682 -6.060 -12.227 1.00 96.81 200 GLY A C 1
ATOM 1573 O O . GLY A 1 200 ? 4.607 -6.792 -13.219 1.00 96.81 200 GLY A O 1
ATOM 1574 N N . ARG A 1 201 ? 5.349 -6.402 -11.128 1.00 96.06 201 ARG A N 1
ATOM 1575 C CA . ARG A 1 201 ? 6.093 -7.656 -10.965 1.00 96.06 201 ARG A CA 1
ATOM 1576 C C . ARG A 1 201 ? 5.799 -8.271 -9.603 1.00 96.06 201 ARG A C 1
ATOM 1578 O O . ARG A 1 201 ? 5.313 -7.582 -8.705 1.00 96.06 201 ARG A O 1
ATOM 1585 N N . PHE A 1 202 ? 6.163 -9.542 -9.418 1.00 95.81 202 PHE A N 1
ATOM 1586 C CA . PHE A 1 202 ? 5.983 -10.236 -8.137 1.00 95.81 202 PHE A CA 1
ATOM 1587 C C . PHE A 1 202 ? 6.648 -9.479 -6.977 1.00 95.81 202 PHE A C 1
ATOM 1589 O O . PHE A 1 202 ? 6.118 -9.421 -5.868 1.00 95.81 202 PHE A O 1
ATOM 1596 N N . GLU A 1 203 ? 7.761 -8.793 -7.233 1.00 95.19 203 GLU A N 1
ATOM 1597 C CA . GLU A 1 203 ? 8.436 -7.973 -6.233 1.00 95.19 203 GLU A CA 1
ATOM 1598 C C . GLU A 1 203 ? 7.611 -6.789 -5.714 1.00 95.19 203 GLU A C 1
ATOM 1600 O O . GLU A 1 203 ? 7.819 -6.369 -4.573 1.00 95.19 203 GLU A O 1
ATOM 1605 N N . GLY A 1 204 ? 6.620 -6.314 -6.476 1.00 96.38 204 GLY A N 1
ATOM 1606 C CA . GLY A 1 204 ? 5.647 -5.307 -6.047 1.00 96.38 204 GLY A CA 1
ATOM 1607 C C . GLY A 1 204 ? 4.869 -5.700 -4.787 1.00 96.38 204 GLY A C 1
ATOM 1608 O O . GLY A 1 204 ? 4.501 -4.832 -4.000 1.00 96.38 204 GLY A O 1
ATOM 1609 N N . ILE A 1 205 ? 4.713 -6.998 -4.509 1.00 97.06 205 ILE A N 1
ATOM 1610 C CA . ILE A 1 205 ? 4.093 -7.503 -3.272 1.00 97.06 205 ILE A CA 1
ATOM 1611 C C . ILE A 1 205 ? 4.913 -7.116 -2.026 1.00 97.06 205 ILE A C 1
ATOM 1613 O O . ILE A 1 205 ? 4.352 -6.890 -0.953 1.00 97.06 205 ILE A O 1
ATOM 1617 N N . LEU A 1 206 ? 6.239 -6.963 -2.148 1.00 95.06 206 LEU A N 1
ATOM 1618 C CA . LEU A 1 206 ? 7.086 -6.481 -1.048 1.00 95.06 206 LEU A CA 1
ATOM 1619 C C . LEU A 1 206 ? 6.900 -4.977 -0.797 1.00 95.06 206 LEU A C 1
ATOM 1621 O O . LEU A 1 206 ? 7.054 -4.524 0.340 1.00 95.06 206 LEU A O 1
ATOM 1625 N N . SER A 1 207 ? 6.546 -4.200 -1.826 1.00 95.25 207 SER A N 1
ATOM 1626 C CA . SER A 1 207 ? 6.266 -2.764 -1.688 1.00 95.25 207 SER A CA 1
ATOM 1627 C C . SER A 1 207 ? 5.067 -2.475 -0.785 1.00 95.25 207 SER A C 1
ATOM 1629 O O . SER A 1 207 ? 5.032 -1.405 -0.179 1.00 95.25 207 SER A O 1
ATOM 1631 N N . VAL A 1 208 ? 4.134 -3.422 -0.638 1.00 96.75 208 VAL A N 1
ATOM 1632 C CA . VAL A 1 208 ? 2.915 -3.240 0.166 1.00 96.75 208 VAL A CA 1
ATOM 1633 C C . VAL A 1 208 ? 2.866 -4.032 1.472 1.00 96.75 208 VAL A C 1
ATOM 1635 O O . VAL A 1 208 ? 1.863 -3.987 2.177 1.00 96.75 208 VAL A O 1
ATOM 1638 N N . ARG A 1 209 ? 3.980 -4.663 1.866 1.00 94.81 209 ARG A N 1
ATOM 1639 C CA . ARG A 1 209 ? 4.111 -5.474 3.095 1.00 94.81 209 ARG A CA 1
ATOM 1640 C C . ARG A 1 209 ? 3.619 -4.800 4.386 1.00 94.81 209 ARG A C 1
ATOM 1642 O O . ARG A 1 209 ? 3.251 -5.501 5.318 1.00 94.81 209 ARG A O 1
ATOM 1649 N N . GLN A 1 210 ? 3.615 -3.465 4.463 1.00 93.25 210 GLN A N 1
ATOM 1650 C CA . GLN A 1 210 ? 3.102 -2.708 5.612 1.00 93.25 210 GLN A CA 1
ATOM 1651 C C . GLN A 1 210 ? 1.586 -2.882 5.827 1.00 93.25 210 GLN A C 1
ATOM 1653 O O . GLN A 1 210 ? 1.109 -2.660 6.938 1.00 93.25 210 GLN A O 1
ATOM 1658 N N . LEU A 1 211 ? 0.835 -3.309 4.804 1.00 96.44 211 LEU A N 1
ATOM 1659 C CA . LEU A 1 211 ? -0.580 -3.669 4.935 1.00 96.44 211 LEU A CA 1
ATOM 1660 C C . LEU A 1 211 ? -0.802 -4.837 5.913 1.00 96.44 211 LEU A C 1
ATOM 1662 O O . LEU A 1 211 ? -1.861 -4.905 6.528 1.00 96.44 211 LEU A O 1
ATOM 1666 N N . ALA A 1 212 ? 0.217 -5.670 6.160 1.00 92.75 212 ALA A N 1
ATOM 1667 C CA . ALA A 1 212 ? 0.171 -6.755 7.144 1.00 92.75 212 ALA A CA 1
ATOM 1668 C C . ALA A 1 212 ? 0.115 -6.281 8.614 1.00 92.75 212 ALA A C 1
ATOM 1670 O O . ALA A 1 212 ? 0.138 -7.097 9.524 1.00 92.75 212 ALA A O 1
ATOM 1671 N N . PHE A 1 213 ? 0.074 -4.971 8.873 1.00 88.50 213 PHE A N 1
ATOM 1672 C CA . PHE A 1 213 ? -0.230 -4.429 10.203 1.00 88.50 213 PHE A CA 1
ATOM 1673 C C . PHE A 1 213 ? -1.679 -3.946 10.338 1.00 88.50 213 PHE A C 1
ATOM 1675 O O . PHE A 1 213 ? -2.077 -3.519 11.421 1.00 88.50 213 PHE A O 1
ATOM 1682 N N . VAL A 1 214 ? -2.459 -3.933 9.253 1.00 95.56 214 VAL A N 1
ATOM 1683 C CA . VAL A 1 214 ? -3.794 -3.324 9.251 1.00 95.56 214 VAL A CA 1
ATOM 1684 C C . VAL A 1 214 ? -4.835 -4.193 9.962 1.00 95.56 214 VAL A C 1
ATOM 1686 O O . VAL A 1 214 ? -5.532 -3.615 10.793 1.00 95.56 214 VAL A O 1
ATOM 1689 N N . PRO A 1 215 ? -4.935 -5.525 9.757 1.00 91.75 215 PRO A N 1
ATOM 1690 C CA . PRO A 1 215 ? -5.949 -6.338 10.439 1.00 91.75 215 PRO A CA 1
ATOM 1691 C C . PRO A 1 215 ? -5.851 -6.250 11.968 1.00 91.75 215 PRO A C 1
ATOM 1693 O O . PRO A 1 215 ? -6.803 -5.827 12.618 1.00 91.75 215 PRO A O 1
ATOM 1696 N N . SER A 1 216 ? -4.664 -6.480 12.534 1.00 87.50 216 SER A N 1
ATOM 1697 C CA . SER A 1 216 ? -4.394 -6.280 13.971 1.00 87.50 216 SER A CA 1
ATOM 1698 C C . SER A 1 216 ? -4.626 -4.838 14.468 1.00 87.50 216 SER A C 1
ATOM 1700 O O . SER A 1 216 ? -5.010 -4.635 15.622 1.00 87.50 216 SER A O 1
ATO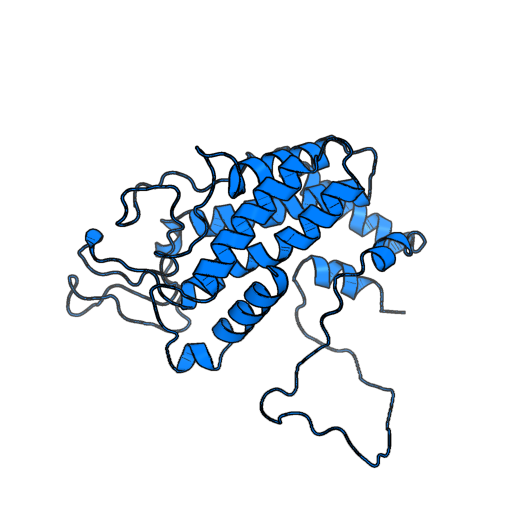M 1702 N N . THR A 1 217 ? -4.457 -3.820 13.614 1.00 89.00 217 THR A N 1
ATOM 1703 C CA . THR A 1 217 ? -4.804 -2.422 13.946 1.00 89.00 217 THR A CA 1
ATOM 1704 C C . THR A 1 217 ? -6.324 -2.195 13.969 1.00 89.00 217 THR A C 1
ATOM 1706 O O . THR A 1 217 ? -6.806 -1.461 14.832 1.00 89.00 217 THR A O 1
ATOM 1709 N N . VAL A 1 218 ? -7.084 -2.835 13.071 1.00 93.50 218 VAL A N 1
ATOM 1710 C CA . VAL A 1 218 ? -8.559 -2.798 13.040 1.00 93.50 218 VAL A CA 1
ATOM 1711 C C . VAL A 1 218 ? -9.147 -3.525 14.249 1.00 93.50 218 VAL A C 1
ATOM 1713 O O . VAL A 1 218 ? -9.989 -2.951 14.931 1.00 93.50 218 VAL A O 1
ATOM 1716 N N . GLU A 1 219 ? -8.658 -4.726 14.578 1.00 88.75 219 GLU A N 1
ATOM 1717 C CA . GLU A 1 219 ? -9.090 -5.476 15.770 1.00 88.75 219 GLU A CA 1
ATOM 1718 C C . GLU A 1 219 ? -8.914 -4.671 17.063 1.00 88.75 219 GLU A C 1
ATOM 1720 O O . GLU A 1 219 ? -9.754 -4.717 17.964 1.00 88.75 219 GLU A O 1
ATOM 1725 N N . LEU A 1 220 ? -7.805 -3.932 17.175 1.00 89.06 220 LEU A N 1
ATOM 1726 C CA . LEU A 1 220 ? -7.556 -3.075 18.325 1.00 89.06 220 LEU A CA 1
ATOM 1727 C C . LEU A 1 220 ? -8.486 -1.853 18.322 1.00 89.06 220 LEU A C 1
ATOM 1729 O O . LEU A 1 220 ? -9.039 -1.523 19.370 1.00 89.06 220 LEU A O 1
ATOM 1733 N N . LEU A 1 221 ? -8.693 -1.213 17.165 1.00 91.88 221 LEU A N 1
ATOM 1734 C CA . LEU A 1 221 ? -9.592 -0.065 17.020 1.00 91.88 221 LEU A CA 1
ATOM 1735 C C . LEU A 1 221 ? -11.045 -0.424 17.378 1.00 91.88 221 LEU A C 1
ATOM 1737 O O . LEU A 1 221 ? -11.667 0.311 18.140 1.00 91.88 221 LEU A O 1
ATOM 1741 N N . GLU A 1 222 ? -11.544 -1.573 16.916 1.00 91.00 222 GLU A N 1
ATOM 1742 C CA . GLU A 1 222 ? -12.889 -2.088 17.219 1.00 91.00 222 GLU A CA 1
ATOM 1743 C C . GLU A 1 222 ? -13.117 -2.287 18.727 1.00 91.00 222 GLU A C 1
ATOM 1745 O O . GLU A 1 222 ? -14.199 -2.005 19.239 1.00 91.00 222 GLU A O 1
ATOM 1750 N N . LYS A 1 223 ? -12.082 -2.702 19.469 1.00 90.38 223 LYS A N 1
ATOM 1751 C CA . LYS A 1 223 ? -12.157 -2.876 20.929 1.00 90.38 223 LYS A CA 1
ATOM 1752 C C . LYS A 1 223 ? -12.149 -1.562 21.714 1.00 90.38 223 LYS A C 1
ATOM 1754 O O . LYS A 1 223 ? -12.730 -1.514 22.797 1.00 90.38 223 LYS A O 1
ATOM 1759 N N . ILE A 1 224 ? -11.451 -0.530 21.230 1.00 92.44 224 ILE A N 1
ATOM 1760 C CA . ILE A 1 224 ? -11.157 0.684 22.022 1.00 92.44 224 ILE A CA 1
ATOM 1761 C C . ILE A 1 224 ? -11.870 1.952 21.542 1.00 92.44 224 ILE A C 1
ATOM 1763 O O . ILE A 1 224 ? -11.848 2.953 22.258 1.00 92.44 224 ILE A O 1
ATOM 1767 N N . TYR A 1 225 ? -12.503 1.940 20.366 1.00 95.50 225 TYR A N 1
ATOM 1768 C CA . TYR A 1 225 ? -13.193 3.100 19.801 1.00 95.50 225 TYR A CA 1
ATOM 1769 C C . TYR A 1 225 ? -14.679 2.802 19.549 1.00 95.50 225 TYR A C 1
ATOM 1771 O O . TYR A 1 225 ? -15.016 2.248 18.507 1.00 95.50 225 TYR A O 1
ATOM 1779 N N . PRO A 1 226 ? -15.598 3.206 20.451 1.00 94.81 226 PRO A N 1
ATOM 1780 C CA . PRO A 1 226 ? -17.033 2.906 20.337 1.00 94.81 226 PRO A CA 1
ATOM 1781 C C . PRO A 1 226 ? -17.734 3.447 19.081 1.00 94.81 226 PRO A C 1
ATOM 1783 O O . PRO A 1 226 ? -18.878 3.088 18.816 1.00 94.81 226 PRO A O 1
ATOM 1786 N N . GLN A 1 227 ? -17.090 4.357 18.348 1.00 96.12 227 GLN A N 1
ATOM 1787 C CA . GLN A 1 227 ? -17.577 4.908 17.085 1.00 96.12 227 GLN A CA 1
ATOM 1788 C C . GLN A 1 227 ? -17.109 4.107 15.859 1.00 96.12 227 GLN A C 1
ATOM 1790 O O . GLN A 1 227 ? -17.615 4.360 14.770 1.00 96.12 227 GLN A O 1
ATOM 1795 N N . TRP A 1 228 ? -16.175 3.160 16.013 1.00 96.69 228 TRP A N 1
ATOM 1796 C CA . TRP A 1 228 ? -15.859 2.176 14.980 1.00 96.69 228 TRP A CA 1
ATOM 1797 C C . TRP A 1 228 ? -16.948 1.105 14.965 1.00 96.69 228 TRP A C 1
ATOM 1799 O O . TRP A 1 228 ? -17.218 0.462 15.979 1.00 96.69 228 TRP A O 1
ATOM 1809 N N . THR A 1 229 ? -17.609 0.932 13.827 1.00 96.88 229 THR A N 1
ATOM 1810 C CA . THR A 1 229 ? -18.762 0.043 13.698 1.00 96.88 229 THR A CA 1
ATOM 1811 C C . THR A 1 229 ? -18.392 -1.276 13.025 1.00 96.88 229 THR A C 1
ATOM 1813 O O . THR A 1 229 ? -17.425 -1.378 12.271 1.00 96.88 229 THR A O 1
ATOM 1816 N N . ALA A 1 230 ? -19.239 -2.292 13.205 1.00 93.38 230 ALA A N 1
ATOM 1817 C CA . ALA A 1 230 ? -19.114 -3.555 12.477 1.00 93.38 230 ALA A CA 1
ATOM 1818 C C . ALA A 1 230 ? -19.162 -3.377 10.942 1.00 93.38 230 ALA A C 1
ATOM 1820 O O . ALA A 1 230 ? -18.614 -4.202 10.211 1.00 93.38 230 ALA A O 1
ATOM 1821 N N . GLN A 1 231 ? -19.787 -2.303 10.439 1.00 96.94 231 GLN A N 1
ATOM 1822 C CA . GLN A 1 231 ? -19.806 -1.980 9.011 1.00 96.94 231 GLN A CA 1
ATOM 1823 C C . GLN A 1 231 ? -18.445 -1.455 8.523 1.00 96.94 231 GLN A C 1
ATOM 1825 O O . GLN A 1 231 ? -18.059 -1.736 7.387 1.00 96.94 231 GLN A O 1
ATOM 1830 N N . ASP A 1 232 ? -17.698 -0.768 9.386 1.00 96.19 232 ASP A N 1
ATOM 1831 C CA . ASP A 1 232 ? -16.362 -0.249 9.086 1.00 96.19 232 ASP A CA 1
ATOM 1832 C C . ASP A 1 232 ? -15.338 -1.396 9.082 1.00 96.19 232 ASP A C 1
ATOM 1834 O O . ASP A 1 232 ? -14.593 -1.558 8.110 1.00 96.19 232 ASP A O 1
ATOM 1838 N N . THR A 1 233 ? -15.396 -2.293 10.083 1.00 93.50 233 THR A N 1
ATOM 1839 C CA . THR A 1 233 ? -14.661 -3.576 10.065 1.00 93.50 233 THR A CA 1
ATOM 1840 C C . THR A 1 233 ? -14.982 -4.374 8.801 1.00 93.50 233 THR A C 1
ATOM 1842 O O . THR A 1 233 ? -14.065 -4.868 8.140 1.00 93.50 233 THR A O 1
ATOM 1845 N N . LYS A 1 234 ? -16.265 -4.477 8.416 1.00 93.12 234 LYS A N 1
ATOM 1846 C CA . LYS A 1 234 ? -16.663 -5.186 7.193 1.00 93.12 234 LYS A CA 1
ATOM 1847 C C . LYS A 1 234 ? -16.034 -4.559 5.946 1.00 93.12 234 LYS A C 1
ATOM 1849 O O . LYS A 1 234 ? -15.478 -5.296 5.142 1.00 93.12 234 LYS A O 1
ATOM 1854 N N . GLY A 1 235 ? -16.075 -3.234 5.797 1.00 95.06 235 GLY A N 1
ATOM 1855 C CA . GLY A 1 235 ? -15.512 -2.546 4.630 1.00 95.06 235 GLY A CA 1
ATOM 1856 C C . GLY A 1 235 ? -14.013 -2.804 4.445 1.00 95.06 235 GLY A C 1
ATOM 1857 O O . GLY A 1 235 ? -13.568 -3.098 3.336 1.00 95.06 235 GLY A O 1
ATOM 1858 N N . VAL A 1 236 ? -13.234 -2.773 5.533 1.00 97.31 236 VAL A N 1
ATOM 1859 C CA . VAL A 1 236 ? -11.799 -3.103 5.477 1.00 97.31 236 VAL A CA 1
ATOM 1860 C C . VAL A 1 236 ? -11.579 -4.600 5.210 1.00 97.31 236 VAL A C 1
ATOM 1862 O O . VAL A 1 236 ? -10.710 -4.961 4.416 1.00 97.31 236 VAL A O 1
ATOM 1865 N N . LYS A 1 237 ? -12.387 -5.490 5.806 1.00 93.62 237 LYS A N 1
ATOM 1866 C CA . LYS A 1 237 ? -12.288 -6.943 5.580 1.00 93.62 237 LYS A CA 1
ATOM 1867 C C . LYS A 1 237 ? -12.666 -7.360 4.154 1.00 93.62 237 LYS A C 1
ATOM 1869 O O . LYS A 1 237 ? -12.014 -8.244 3.596 1.00 93.62 237 LYS A O 1
ATOM 1874 N N . ASP A 1 238 ? -13.665 -6.724 3.547 1.00 95.75 238 ASP A N 1
ATOM 1875 C CA . ASP A 1 238 ? -14.032 -6.938 2.142 1.00 95.75 238 ASP A CA 1
ATOM 1876 C C . ASP A 1 238 ? -12.833 -6.609 1.231 1.00 95.75 238 ASP A C 1
ATOM 1878 O O . ASP A 1 238 ? -12.451 -7.429 0.395 1.00 95.75 238 ASP A O 1
ATOM 1882 N N . TRP A 1 239 ? -12.152 -5.479 1.473 1.00 98.44 239 TRP A N 1
ATOM 1883 C CA . TRP A 1 239 ? -10.944 -5.095 0.732 1.00 98.44 239 TRP A CA 1
ATOM 1884 C C . TRP A 1 239 ? -9.818 -6.128 0.860 1.00 98.44 239 TRP A C 1
ATOM 1886 O O . TRP A 1 239 ? -9.222 -6.514 -0.145 1.00 98.44 239 TRP A O 1
ATOM 1896 N N . PHE A 1 240 ? -9.532 -6.619 2.073 1.00 97.50 240 PHE A N 1
ATOM 1897 C CA . PHE A 1 240 ? -8.515 -7.663 2.265 1.00 97.50 240 PHE A CA 1
ATOM 1898 C C . PHE A 1 240 ? -8.921 -9.011 1.662 1.00 97.50 240 PHE A C 1
ATOM 1900 O O . PHE A 1 240 ? -8.051 -9.747 1.203 1.00 97.50 240 PHE A O 1
ATOM 1907 N N . THR A 1 241 ? -10.220 -9.303 1.573 1.00 94.56 241 THR A N 1
ATOM 1908 C CA . THR A 1 241 ? -10.736 -10.491 0.878 1.00 94.56 241 THR A CA 1
ATOM 1909 C C . THR A 1 241 ? -10.471 -10.402 -0.629 1.00 94.56 241 THR A C 1
ATOM 1911 O O . THR A 1 241 ? -9.950 -11.351 -1.215 1.00 94.56 241 THR A O 1
ATOM 1914 N N . GLU A 1 242 ? -10.760 -9.254 -1.255 1.00 96.38 242 GLU A N 1
ATOM 1915 C CA . GLU A 1 242 ? -10.399 -8.983 -2.656 1.00 96.38 242 GLU A CA 1
ATOM 1916 C C . GLU A 1 242 ? -8.868 -9.035 -2.855 1.00 96.38 242 GLU A C 1
ATOM 1918 O O . GLU A 1 242 ? -8.378 -9.676 -3.791 1.00 96.38 242 GLU A O 1
ATOM 1923 N N . PHE A 1 243 ? -8.093 -8.433 -1.942 1.00 98.06 243 PHE A N 1
ATOM 1924 C CA . PHE A 1 243 ? -6.631 -8.393 -2.037 1.00 98.06 243 PHE A CA 1
ATOM 1925 C C . PHE A 1 243 ? -6.005 -9.780 -1.885 1.00 98.06 243 PHE A C 1
ATOM 1927 O O . PHE A 1 243 ? -5.066 -10.094 -2.610 1.00 98.06 243 PHE A O 1
ATOM 1934 N N . LEU A 1 244 ? -6.520 -10.635 -0.995 1.00 94.75 244 LEU A N 1
ATOM 1935 C CA . LEU A 1 244 ? -6.042 -12.008 -0.829 1.00 94.75 244 LEU A CA 1
ATOM 1936 C C . LEU A 1 244 ? -6.309 -12.852 -2.083 1.00 94.75 244 LEU A C 1
ATOM 1938 O O . LEU A 1 244 ? -5.427 -13.598 -2.508 1.00 94.75 244 LEU A O 1
ATOM 1942 N N . GLN A 1 245 ? -7.481 -12.711 -2.714 1.00 94.69 245 GLN A N 1
ATOM 1943 C CA . GLN A 1 245 ? -7.781 -13.391 -3.981 1.00 94.69 245 GLN A CA 1
ATOM 1944 C C . GLN A 1 245 ? -6.777 -13.000 -5.073 1.00 94.69 245 GLN A C 1
ATOM 1946 O O . GLN A 1 245 ? -6.235 -13.871 -5.757 1.00 94.69 245 GLN A O 1
ATOM 1951 N N . TRP A 1 246 ? -6.469 -11.705 -5.190 1.00 97.81 246 TRP A N 1
ATOM 1952 C CA . TRP A 1 246 ? -5.432 -11.220 -6.098 1.00 97.81 246 TRP A CA 1
ATOM 1953 C C . TRP A 1 246 ? -4.022 -11.699 -5.694 1.00 97.81 246 TRP A C 1
ATOM 1955 O O . TRP A 1 246 ? -3.247 -12.118 -6.547 1.00 97.81 246 TRP A O 1
ATOM 1965 N N . LEU A 1 247 ? -3.685 -11.697 -4.402 1.00 94.69 247 LEU A N 1
ATOM 1966 C CA . LEU A 1 247 ? -2.365 -12.067 -3.874 1.00 94.69 247 LEU A CA 1
ATOM 1967 C C . LEU A 1 247 ? -2.042 -13.557 -4.070 1.00 94.69 247 LEU A C 1
ATOM 1969 O O . LEU A 1 247 ? -0.875 -13.922 -4.236 1.00 94.69 247 LEU A O 1
ATOM 1973 N N . LEU A 1 248 ? -3.064 -14.416 -4.052 1.00 92.06 248 LEU A N 1
ATOM 1974 C CA . LEU A 1 248 ? -2.950 -15.848 -4.337 1.00 92.06 248 LEU A CA 1
ATOM 1975 C C . LEU A 1 248 ? -2.846 -16.151 -5.841 1.00 92.06 248 LEU A C 1
ATOM 1977 O O . LEU A 1 248 ? -2.278 -17.182 -6.202 1.00 92.06 248 LEU A O 1
ATOM 1981 N N . ASN A 1 249 ? -3.360 -15.273 -6.708 1.00 92.56 249 ASN A N 1
ATOM 1982 C CA . ASN A 1 249 ? -3.339 -15.440 -8.163 1.00 92.56 249 ASN A CA 1
ATOM 1983 C C . ASN A 1 249 ? -3.054 -14.114 -8.912 1.00 92.56 249 ASN A C 1
ATOM 1985 O O . ASN A 1 249 ? -3.914 -13.624 -9.652 1.00 92.56 249 ASN A O 1
ATOM 1989 N N . PRO A 1 250 ? -1.864 -13.510 -8.732 1.00 94.50 250 PRO A N 1
ATOM 1990 C CA . PRO A 1 250 ? -1.508 -12.273 -9.416 1.00 94.50 250 PRO A CA 1
ATOM 1991 C C . PRO A 1 250 ? -1.252 -12.524 -10.916 1.00 94.50 250 PRO A C 1
ATOM 1993 O O . PRO A 1 250 ? -0.867 -13.629 -11.305 1.00 94.50 250 PRO A O 1
ATOM 1996 N N . PRO A 1 251 ? -1.375 -11.502 -11.787 1.00 94.56 251 PRO A N 1
ATOM 1997 C CA . PRO A 1 251 ? -1.175 -11.646 -13.237 1.00 94.56 251 PRO A CA 1
ATOM 1998 C C . PRO A 1 251 ? 0.295 -11.862 -13.652 1.00 94.56 251 PRO A C 1
ATOM 2000 O O . PRO A 1 251 ? 0.606 -11.926 -14.840 1.00 94.56 251 PRO A O 1
ATOM 2003 N N . PHE A 1 252 ? 1.209 -11.960 -12.686 1.00 92.50 252 PHE A N 1
ATOM 2004 C CA . PHE A 1 252 ? 2.638 -12.185 -12.869 1.00 92.50 252 PHE A CA 1
ATOM 2005 C C . PHE A 1 252 ? 3.119 -13.331 -11.975 1.00 92.50 252 PHE A C 1
ATOM 2007 O O . PHE A 1 252 ? 2.640 -13.517 -10.860 1.00 92.50 252 PHE A O 1
ATOM 2014 N N . GLN A 1 253 ? 4.095 -14.094 -12.460 1.00 88.19 253 GLN A N 1
ATOM 2015 C CA . GLN A 1 253 ? 4.675 -15.219 -11.726 1.00 88.19 253 GLN A CA 1
ATOM 2016 C C . GLN A 1 253 ? 5.940 -14.789 -10.963 1.00 88.19 253 GLN A C 1
ATOM 2018 O O . GLN A 1 253 ? 6.639 -13.881 -11.420 1.00 88.19 253 GLN A O 1
ATOM 2023 N N . PRO A 1 254 ? 6.267 -15.426 -9.824 1.00 85.62 254 PRO A N 1
ATOM 2024 C CA . PRO A 1 254 ? 7.550 -15.228 -9.160 1.00 85.62 254 PRO A CA 1
ATOM 2025 C C . PRO A 1 254 ? 8.703 -15.763 -10.021 1.00 85.62 254 PRO A C 1
ATOM 2027 O O . PRO A 1 254 ? 8.691 -16.919 -10.443 1.00 85.62 254 PRO A O 1
ATOM 2030 N N . GLU A 1 255 ? 9.738 -14.947 -10.224 1.00 82.12 255 GLU A N 1
ATOM 2031 C CA . GLU A 1 255 ? 11.038 -15.403 -10.732 1.00 82.12 255 GLU A CA 1
ATOM 2032 C C . GLU A 1 255 ? 11.695 -16.393 -9.748 1.00 82.12 255 GLU A C 1
ATOM 2034 O O . GLU A 1 255 ? 11.422 -16.358 -8.541 1.00 82.12 255 GLU A O 1
ATOM 2039 N N . GLU A 1 256 ? 12.618 -17.243 -10.220 1.00 75.31 256 GLU A N 1
ATOM 2040 C CA . GLU A 1 256 ? 13.280 -18.242 -9.364 1.00 75.31 256 GLU A CA 1
ATOM 2041 C C . GLU A 1 256 ? 13.948 -17.604 -8.130 1.00 75.31 256 GLU A C 1
ATOM 2043 O O . GLU A 1 256 ? 13.808 -18.116 -7.015 1.00 75.31 256 GLU A O 1
ATOM 2048 N N . ASN A 1 257 ? 14.613 -16.459 -8.306 1.00 72.06 257 ASN A N 1
ATOM 2049 C CA . ASN A 1 257 ? 15.249 -15.707 -7.222 1.00 72.06 257 ASN A CA 1
ATOM 2050 C C . ASN A 1 257 ? 14.225 -15.250 -6.151 1.00 72.06 257 ASN A C 1
ATOM 2052 O O . ASN A 1 257 ? 14.474 -15.430 -4.958 1.00 72.06 257 ASN A O 1
ATOM 2056 N N . THR A 1 258 ? 13.051 -14.746 -6.552 1.00 76.94 258 THR A N 1
ATOM 2057 C CA . THR A 1 258 ? 11.976 -14.294 -5.654 1.00 76.94 258 THR A CA 1
ATOM 2058 C C . THR A 1 258 ? 11.320 -15.456 -4.923 1.00 76.94 258 THR A C 1
ATOM 2060 O O . THR A 1 258 ? 10.935 -15.308 -3.766 1.00 76.94 258 THR A O 1
ATOM 2063 N N . SER A 1 259 ? 11.250 -16.635 -5.556 1.00 75.75 259 SER A N 1
ATOM 2064 C CA . SER A 1 259 ? 10.627 -17.834 -4.984 1.00 75.75 259 SER A CA 1
ATOM 2065 C C . SER A 1 259 ? 11.351 -18.382 -3.744 1.00 75.75 259 SER A C 1
ATOM 2067 O O . SER A 1 259 ? 10.741 -19.110 -2.961 1.00 75.75 259 SER A O 1
ATOM 2069 N N . LYS A 1 260 ? 12.627 -18.015 -3.548 1.00 83.69 260 LYS A N 1
ATOM 2070 C CA . LYS A 1 260 ? 13.523 -18.525 -2.491 1.00 83.69 260 LYS A CA 1
ATOM 2071 C C . LYS A 1 260 ? 14.108 -17.419 -1.594 1.00 83.69 260 LYS A C 1
ATOM 2073 O O . LYS A 1 260 ? 15.029 -17.690 -0.827 1.00 83.69 260 LYS A O 1
ATOM 2078 N N . ASN A 1 261 ? 13.614 -16.179 -1.682 1.00 87.62 261 ASN A N 1
ATOM 2079 C CA . ASN A 1 261 ? 14.140 -15.035 -0.925 1.00 87.62 261 ASN A CA 1
ATOM 2080 C C . ASN A 1 261 ? 13.055 -14.310 -0.098 1.00 87.62 261 ASN A C 1
ATOM 2082 O O . ASN A 1 261 ? 11.930 -14.790 0.056 1.00 87.62 261 ASN A O 1
ATOM 2086 N N . ASN A 1 262 ? 13.400 -13.135 0.444 1.00 90.81 262 ASN A N 1
ATOM 2087 C CA . ASN A 1 262 ? 12.511 -12.331 1.287 1.00 90.81 262 ASN A CA 1
ATOM 2088 C C . ASN A 1 262 ? 11.159 -11.970 0.630 1.00 90.81 262 ASN A C 1
ATOM 2090 O O . ASN A 1 262 ? 10.182 -11.812 1.358 1.00 90.81 262 ASN A O 1
ATOM 2094 N N . HIS A 1 263 ? 11.056 -11.909 -0.704 1.00 92.44 263 HIS A N 1
ATOM 2095 C CA . HIS A 1 263 ? 9.797 -11.636 -1.397 1.00 92.44 263 HIS A CA 1
ATOM 2096 C C . HIS A 1 263 ? 8.790 -12.765 -1.173 1.00 92.44 263 HIS A C 1
ATOM 2098 O O . HIS A 1 263 ? 7.634 -12.487 -0.854 1.00 92.44 263 HIS A O 1
ATOM 2104 N N . ARG A 1 264 ? 9.217 -14.036 -1.245 1.00 90.31 264 ARG A N 1
ATOM 2105 C CA . ARG A 1 264 ? 8.337 -15.170 -0.924 1.00 90.31 264 ARG A CA 1
ATOM 2106 C C . ARG A 1 264 ? 7.968 -15.210 0.557 1.00 90.31 264 ARG A C 1
ATOM 2108 O O . ARG A 1 264 ? 6.820 -15.518 0.867 1.00 90.31 264 ARG A O 1
ATOM 2115 N N . THR A 1 265 ? 8.889 -14.855 1.454 1.00 91.38 265 THR A N 1
ATOM 2116 C CA . THR A 1 265 ? 8.599 -14.761 2.895 1.00 91.38 265 THR A CA 1
ATOM 2117 C C . THR A 1 265 ? 7.545 -13.693 3.183 1.00 91.38 265 THR A C 1
ATOM 2119 O O . THR A 1 265 ? 6.550 -13.986 3.835 1.00 91.38 265 THR A O 1
ATOM 2122 N N . TYR A 1 266 ? 7.700 -12.474 2.655 1.00 92.19 266 TYR A N 1
ATOM 2123 C CA . TYR A 1 266 ? 6.722 -11.398 2.857 1.00 92.19 266 TYR A CA 1
ATOM 2124 C C . TYR A 1 266 ? 5.400 -11.627 2.116 1.00 92.19 266 TYR A C 1
ATOM 2126 O O . TYR A 1 266 ? 4.367 -11.164 2.595 1.00 92.19 266 TYR A O 1
ATOM 2134 N N . TRP A 1 267 ? 5.394 -12.348 0.991 1.00 93.88 267 TRP A N 1
ATOM 2135 C CA . TRP A 1 267 ? 4.157 -12.858 0.390 1.00 93.88 267 TRP A CA 1
ATOM 2136 C C . TRP A 1 267 ? 3.448 -13.826 1.346 1.00 93.88 267 TRP A C 1
ATOM 2138 O O . TRP A 1 267 ? 2.262 -13.657 1.604 1.00 93.88 267 TRP A O 1
ATOM 2148 N N . ALA A 1 268 ? 4.172 -14.783 1.936 1.00 91.31 268 ALA A N 1
ATOM 2149 C CA . ALA A 1 268 ? 3.591 -15.762 2.854 1.00 91.31 268 ALA A CA 1
ATOM 2150 C C . ALA A 1 268 ? 3.041 -15.111 4.135 1.00 91.31 268 ALA A C 1
ATOM 2152 O O . ALA A 1 268 ? 1.934 -15.446 4.543 1.00 91.31 268 ALA A O 1
ATOM 2153 N N . CYS A 1 269 ? 3.758 -14.146 4.728 1.00 90.81 269 CYS A N 1
ATOM 2154 C CA . CYS A 1 269 ? 3.252 -13.380 5.873 1.00 90.81 269 CYS A CA 1
ATOM 2155 C C . CYS A 1 269 ? 1.933 -12.667 5.540 1.00 90.81 269 CYS A C 1
ATOM 2157 O O . CYS A 1 269 ? 0.985 -12.753 6.308 1.00 90.81 269 CYS A O 1
ATOM 2159 N N . GLN A 1 270 ? 1.858 -12.008 4.379 1.00 93.19 270 GLN A N 1
ATOM 2160 C CA . GLN A 1 270 ? 0.643 -11.326 3.926 1.00 93.19 270 GLN A CA 1
ATOM 2161 C C . GLN A 1 270 ? -0.508 -12.310 3.666 1.00 93.19 270 GLN A C 1
ATOM 2163 O O . GLN A 1 270 ? -1.623 -12.071 4.104 1.00 93.19 270 GLN A O 1
ATOM 2168 N N . VAL A 1 271 ? -0.243 -13.452 3.021 1.00 88.31 271 VAL A N 1
ATOM 2169 C CA . VAL A 1 271 ? -1.260 -14.493 2.794 1.00 88.31 271 VAL A CA 1
ATOM 2170 C C . VAL A 1 271 ? -1.819 -15.057 4.102 1.00 88.31 271 VAL A C 1
ATOM 2172 O O . VAL A 1 271 ? -2.998 -15.391 4.138 1.00 88.31 271 VAL A O 1
ATOM 2175 N N . VAL A 1 272 ? -1.011 -15.184 5.159 1.00 85.94 272 VAL A N 1
ATOM 2176 C CA . VAL A 1 272 ? -1.473 -15.660 6.478 1.00 85.94 272 VAL A CA 1
ATOM 2177 C C . VAL A 1 272 ? -2.272 -14.587 7.225 1.00 85.94 272 VAL A C 1
ATOM 2179 O O . VAL A 1 272 ? -3.308 -14.909 7.790 1.00 85.94 272 VAL A O 1
ATOM 2182 N N . GLU A 1 273 ? -1.831 -13.328 7.193 1.00 85.38 273 GLU A N 1
ATOM 2183 C CA . GLU A 1 273 ? -2.466 -12.203 7.905 1.00 85.38 273 GLU A CA 1
ATOM 2184 C C . GLU A 1 273 ? -3.857 -11.824 7.348 1.00 85.38 273 GLU A C 1
ATOM 2186 O O . GLU A 1 273 ? -4.630 -11.160 8.032 1.00 85.38 273 GLU A O 1
ATOM 2191 N N . TYR A 1 274 ? -4.191 -12.214 6.110 1.00 85.12 274 TYR A N 1
ATOM 2192 C CA . TYR A 1 274 ? -5.436 -11.805 5.432 1.00 85.12 274 TYR A CA 1
ATOM 2193 C C . TYR A 1 274 ? -6.526 -12.896 5.356 1.00 85.12 274 TYR A C 1
ATOM 2195 O O . TYR A 1 274 ? -7.499 -12.714 4.622 1.00 85.12 274 TYR A O 1
ATOM 2203 N N . GLN A 1 275 ? -6.364 -14.020 6.069 1.00 73.06 275 GLN A N 1
ATOM 2204 C CA . GLN A 1 275 ? -7.343 -15.125 6.156 1.00 73.06 275 GLN A CA 1
ATOM 2205 C C . GLN A 1 275 ? -8.397 -14.889 7.254 1.00 73.06 275 GLN A C 1
ATOM 2207 O O . GLN A 1 275 ? -9.600 -15.082 6.957 1.00 73.06 275 GLN A O 1
#

Radius of gyration: 21.27 Å; chains: 1; bounding box: 45×57×62 Å

Secondary structure (DSSP, 8-state):
---SHHHHHHHHT-----------------S-----TT-TT--------THHHHT----HHHHHHHHHHHHHHHHHHHTS-----PPPSS--TTS-TTS-EEE-TTEE--SS-TTSPPEE-TT---GGGGG--HHHHHHHHHHHHHHHHHHHHH-TT-HHHHHHHHHHHIIIII-TTTPPPS--TEEEEPP-S-GGG----TTHHHHTGGGGGHHHHHHHHHHH-TT--HHHHHHHHHHHHHHHHHHHS-SSPPPHHHHTSHHHHHHHHHHHHT-

pLDDT: mean 77.96, std 24.6, range [21.89, 98.44]

Organism: NCBI:txid1907219

Foldseek 3Di:
DPPPPVVLCVLVVDDDDDDDDDDDDDDDDDDDDDDDPLDPDDDDDDPPPCVVVVPPPPPPPVLVVSLVVLVVLLVVLLPDDQFFQDDAPDAALVNDSLAQAFAAQQWAQDPVDNQDWTDGDPPHGDPCRVSGCSLVSLVSLLSSLQSLLVNCSSPLVPLSSLVSNLSNLCQAQPDPVGHRQLANQNFRWTDGPDSNPTTHELLSLVSNLSCLVVLVSLVSSVVRHPPCDPVSVVRNLVSLVNNLVCLVPPPYDDDPVCCSDVSVVSSVSSNVSND

Sequence (275 aa):
MQASLLLTLALLGVVSANNLERRWIKIDTPAVFTPNPAFPYVWAWQHQDNSILETKKDSASDDAVARVILSGFASKANHSPVFHIRKSEVVPPSNDTSDFLSFAPYWWPNPEDPKAEWVKKDGEINPDILKLTCQAELSAMTASTRMSVTQGLLNPTDTASLAHASRQLHAWFVDPELRMKPNVNYGQVVRNADPSTWKGRFEGILSVRQLAFVPSTVELLEKIYPQWTAQDTKGVKDWFTEFLQWLLNPPFQPEENTSKNNHRTYWACQVVEYQ